Protein 1WM0 (pdb70)

Structure (mmCIF, N/CA/C/O backbone):
data_1WM0
#
_entry.id   1WM0
#
_cell.length_a   49.166
_cell.length_b   66.324
_cell.length_c   122.671
_cell.angle_alpha   90.00
_cell.angle_beta   90.00
_cell.angle_gamma   90.00
#
_symmetry.space_group_name_H-M   'P 21 21 21'
#
loop_
_entity.id
_entity.type
_entity.pdbx_description
1 polymer 'Peroxisome proliferator activated receptor gamma'
2 polymer '14-mer from Nuclear receptor coactivator 2'
3 non-polymer '2-[(2,4-DICHLOROBENZOYL)AMINO]-5-(PYRIMIDIN-2-YLOXY)BENZOIC ACID'
#
loop_
_atom_site.group_PDB
_atom_site.id
_atom_site.type_symbol
_atom_site.label_atom_id
_atom_site.label_alt_id
_atom_site.label_comp_id
_atom_site.label_asym_id
_atom_site.label_entity_id
_atom_site.label_seq_id
_atom_site.pdbx_PDB_ins_code
_atom_site.Cartn_x
_atom_site.Cartn_y
_atom_site.Cartn_z
_atom_site.occupancy
_atom_site.B_iso_or_equiv
_atom_site.auth_seq_id
_atom_site.auth_comp_id
_atom_site.auth_asym_id
_atom_site.auth_atom_id
_atom_site.pdbx_PDB_model_num
ATOM 1 N N . ILE A 1 15 ? 1.790 5.278 32.123 1.00 104.36 200 ILE X N 1
ATOM 2 C CA . ILE A 1 15 ? 1.348 5.892 33.418 1.00 104.28 200 ILE X CA 1
ATOM 3 C C . ILE A 1 15 ? 2.498 5.996 34.433 1.00 103.81 200 ILE X C 1
ATOM 4 O O . ILE A 1 15 ? 2.833 7.098 34.904 1.00 103.85 200 ILE X O 1
ATOM 9 N N . GLU A 1 16 ? 3.123 4.845 34.710 1.00 102.91 201 GLU X N 1
ATOM 10 C CA . GLU A 1 16 ? 3.516 4.493 36.088 1.00 101.69 201 GLU X CA 1
ATOM 11 C C . GLU A 1 16 ? 4.946 3.956 36.348 1.00 100.39 201 GLU X C 1
ATOM 12 O O . GLU A 1 16 ? 5.821 3.946 35.441 1.00 100.01 201 GLU X O 1
ATOM 18 N N . GLY A 1 17 ? 5.123 3.503 37.608 1.00 98.28 202 GLY X N 1
ATOM 19 C CA . GLY A 1 17 ? 6.415 3.219 38.218 1.00 95.33 202 GLY X CA 1
ATOM 20 C C . GLY A 1 17 ? 6.644 1.756 38.575 1.00 92.93 202 GLY X C 1
ATOM 21 O O . GLY A 1 17 ? 6.942 1.408 39.720 1.00 93.20 202 GLY X O 1
ATOM 22 N N . ARG A 1 18 ? 6.499 0.894 37.580 1.00 89.89 203 ARG X N 1
ATOM 23 C CA . ARG A 1 18 ? 6.992 -0.447 37.682 1.00 86.52 203 ARG X CA 1
ATOM 24 C C . ARG A 1 18 ? 7.819 -0.735 36.459 1.00 84.86 203 ARG X C 1
ATOM 25 O O . ARG A 1 18 ? 7.698 -0.071 35.447 1.00 84.14 203 ARG X O 1
ATOM 33 N N . LEU A 1 19 ? 8.713 -1.691 36.553 1.00 83.46 204 LEU X N 1
ATOM 34 C CA . LEU A 1 19 ? 9.517 -1.957 35.392 1.00 82.63 204 LEU X CA 1
ATOM 35 C C . LEU A 1 19 ? 8.680 -2.556 34.246 1.00 82.50 204 LEU X C 1
ATOM 36 O O . LEU A 1 19 ? 8.426 -3.769 34.184 1.00 82.87 204 LEU X O 1
ATOM 41 N N . ASN A 1 20 ? 8.223 -1.670 33.367 1.00 81.67 205 ASN X N 1
ATOM 42 C CA . ASN A 1 20 ? 7.842 -2.005 31.996 1.00 80.47 205 ASN X CA 1
ATOM 43 C C . ASN A 1 20 ? 8.516 -3.213 31.382 1.00 78.95 205 ASN X C 1
ATOM 44 O O . ASN A 1 20 ? 9.742 -3.285 31.351 1.00 79.30 205 ASN X O 1
ATOM 49 N N . PRO A 1 21 ? 7.732 -4.133 30.843 1.00 77.44 206 PRO X N 1
ATOM 50 C CA . PRO A 1 21 ? 8.281 -5.222 30.001 1.00 75.99 206 PRO X CA 1
ATOM 51 C C . PRO A 1 21 ? 8.684 -4.781 28.576 1.00 74.85 206 PRO X C 1
ATOM 52 O O . PRO A 1 21 ? 9.174 -5.640 27.836 1.00 74.64 206 PRO X O 1
ATOM 56 N N . GLU A 1 22 ? 8.451 -3.508 28.192 1.00 73.40 207 GLU X N 1
ATOM 57 C CA . GLU A 1 22 ? 8.948 -2.932 26.913 1.00 71.65 207 GLU X CA 1
ATOM 58 C C . GLU A 1 22 ? 10.288 -2.229 27.192 1.00 69.19 207 GLU X C 1
ATOM 59 O O . GLU A 1 22 ? 11.159 -2.021 26.324 1.00 68.71 207 GLU X O 1
ATOM 65 N N . SER A 1 23 ? 10.464 -1.940 28.461 1.00 66.13 208 SER X N 1
ATOM 66 C CA . SER A 1 23 ? 11.580 -1.172 28.894 1.00 63.49 208 SER X CA 1
ATOM 67 C C . SER A 1 23 ? 12.963 -1.499 28.276 1.00 61.18 208 SER X C 1
ATOM 68 O O . SER A 1 23 ? 13.702 -0.568 27.961 1.00 61.45 208 SER X O 1
ATOM 71 N N . ALA A 1 24 ? 13.323 -2.750 28.036 1.00 58.63 209 ALA X N 1
ATOM 72 C CA . ALA A 1 24 ? 14.704 -2.986 27.542 1.00 57.08 209 ALA X CA 1
ATOM 73 C C . ALA A 1 24 ? 14.892 -2.517 26.086 1.00 56.02 209 ALA X C 1
ATOM 74 O O . ALA A 1 24 ? 16.018 -2.140 25.635 1.00 55.36 209 ALA X O 1
ATOM 76 N N . ASP A 1 25 ? 13.757 -2.545 25.378 1.00 54.13 210 ASP X N 1
ATOM 77 C CA . ASP A 1 25 ? 13.647 -2.089 24.000 1.00 52.66 210 ASP X CA 1
ATOM 78 C C . ASP A 1 25 ? 13.826 -0.593 23.943 1.00 50.63 210 ASP X C 1
ATOM 79 O O . ASP A 1 25 ? 14.754 -0.074 23.278 1.00 50.67 210 ASP X O 1
ATOM 84 N N . LEU A 1 26 ? 12.927 0.094 24.647 1.00 47.06 211 LEU X N 1
ATOM 85 C CA . LEU A 1 26 ? 13.123 1.482 24.946 1.00 44.35 211 LEU X CA 1
ATOM 86 C C . LEU A 1 26 ? 14.599 1.734 25.191 1.00 43.26 211 LEU X C 1
ATOM 87 O O . LEU A 1 26 ? 15.218 2.554 24.481 1.00 42.46 211 LEU X O 1
ATOM 92 N N . ARG A 1 27 ? 15.200 1.009 26.138 1.00 41.18 212 ARG X N 1
ATOM 93 C CA . ARG A 1 27 ? 16.592 1.314 26.417 1.00 40.21 212 ARG X CA 1
ATOM 94 C C . ARG A 1 27 ? 17.508 0.957 25.253 1.00 39.31 212 ARG X C 1
ATOM 95 O O . ARG A 1 27 ? 18.524 1.642 25.012 1.00 38.60 212 ARG X O 1
ATOM 103 N N . ALA A 1 28 ? 17.159 -0.110 24.529 1.00 38.93 213 ALA X N 1
ATOM 104 C CA . ALA A 1 28 ? 17.977 -0.513 23.372 1.00 38.47 213 ALA X CA 1
ATOM 105 C C . ALA A 1 28 ? 17.850 0.585 22.302 1.00 38.57 213 ALA X C 1
ATOM 106 O O . ALA A 1 28 ? 18.791 0.812 21.516 1.00 38.82 213 ALA X O 1
ATOM 108 N N . LEU A 1 29 ? 16.674 1.251 22.293 1.00 37.75 214 LEU X N 1
ATOM 109 C CA . LEU A 1 29 ? 16.336 2.263 21.311 1.00 37.25 214 LEU X CA 1
ATOM 110 C C . LEU A 1 29 ? 17.105 3.548 21.597 1.00 37.72 214 LEU X C 1
ATOM 111 O O . LEU A 1 29 ? 17.843 4.048 20.729 1.00 37.63 214 LEU X O 1
ATOM 116 N N . ALA A 1 30 ? 16.892 4.092 22.805 1.00 37.79 215 ALA X N 1
ATOM 117 C CA . ALA A 1 30 ? 17.759 5.107 23.373 1.00 37.21 215 ALA X CA 1
ATOM 118 C C . ALA A 1 30 ? 19.213 4.850 22.983 1.00 38.01 215 ALA X C 1
ATOM 119 O O . ALA A 1 30 ? 19.953 5.769 22.503 1.00 38.41 215 ALA X O 1
ATOM 121 N N . LYS A 1 31 ? 19.658 3.611 23.155 1.00 38.89 216 LYS X N 1
ATOM 122 C CA . LYS A 1 31 ? 21.108 3.410 22.964 1.00 39.88 216 LYS X CA 1
ATOM 123 C C . LYS A 1 31 ? 21.466 3.426 21.509 1.00 38.74 216 LYS X C 1
ATOM 124 O O . LYS A 1 31 ? 22.538 3.987 21.177 1.00 37.73 216 LYS X O 1
ATOM 130 N N . HIS A 1 32 ? 20.584 2.825 20.675 1.00 37.75 217 HIS X N 1
ATOM 131 C CA . HIS A 1 32 ? 20.752 2.899 19.223 1.00 38.61 217 HIS X CA 1
ATOM 132 C C . HIS A 1 32 ? 20.900 4.368 18.708 1.00 37.79 217 HIS X C 1
ATOM 133 O O . HIS A 1 32 ? 21.837 4.683 17.937 1.00 36.19 217 HIS X O 1
ATOM 140 N N . LEU A 1 33 ? 19.999 5.247 19.186 1.00 37.77 218 LEU X N 1
ATOM 141 C CA . LEU A 1 33 ? 19.980 6.656 18.766 1.00 37.17 218 LEU X CA 1
ATOM 142 C C . LEU A 1 33 ? 21.160 7.437 19.352 1.00 37.14 218 LEU X C 1
ATOM 143 O O . LEU A 1 33 ? 21.877 8.148 18.621 1.00 36.54 218 LEU X O 1
ATOM 148 N N . TYR A 1 34 ? 21.407 7.280 20.645 1.00 37.36 219 TYR X N 1
ATOM 149 C CA . TYR A 1 34 ? 22.655 7.826 21.181 1.00 37.96 219 TYR X CA 1
ATOM 150 C C . TYR A 1 34 ? 23.954 7.486 20.385 1.00 38.66 219 TYR X C 1
ATOM 151 O O . TYR A 1 34 ? 24.786 8.390 20.104 1.00 38.10 219 TYR X O 1
ATOM 160 N N . ASP A 1 35 ? 24.153 6.221 20.007 1.00 39.62 220 ASP X N 1
ATOM 161 C CA . ASP A 1 35 ? 25.262 5.945 19.071 1.00 41.28 220 ASP X CA 1
ATOM 162 C C . ASP A 1 35 ? 25.158 6.616 17.669 1.00 40.12 220 ASP X C 1
ATOM 163 O O . ASP A 1 35 ? 26.143 7.233 17.253 1.00 41.31 220 ASP X O 1
ATOM 168 N N . SER A 1 36 ? 24.037 6.543 16.950 1.00 37.59 221 SER X N 1
ATOM 169 C CA . SER A 1 36 ? 24.011 7.278 15.693 1.00 37.96 221 SER X CA 1
ATOM 170 C C . SER A 1 36 ? 24.197 8.771 15.849 1.00 38.05 221 SER X C 1
ATOM 171 O O . SER A 1 36 ? 24.732 9.427 14.965 1.00 37.48 221 SER X O 1
ATOM 174 N N . TYR A 1 37 ? 23.703 9.307 16.965 1.00 38.94 222 TYR X N 1
ATOM 175 C CA . TYR A 1 37 ? 23.846 10.706 17.291 1.00 39.09 222 TYR X CA 1
ATOM 176 C C . TYR A 1 37 ? 25.311 11.023 17.281 1.00 41.10 222 TYR X C 1
ATOM 177 O O . TYR A 1 37 ? 25.716 11.866 16.484 1.00 41.51 222 TYR X O 1
ATOM 186 N N . ILE A 1 38 ? 26.139 10.314 18.075 1.00 42.83 223 ILE X N 1
ATOM 187 C CA . ILE A 1 38 ? 27.584 10.699 18.110 1.00 44.35 223 ILE X CA 1
ATOM 188 C C . ILE A 1 38 ? 28.310 10.469 16.799 1.00 42.92 223 ILE X C 1
ATOM 189 O O . ILE A 1 38 ? 29.342 11.061 16.513 1.00 43.29 223 ILE X O 1
ATOM 194 N N . LYS A 1 39 ? 27.726 9.652 15.978 1.00 42.73 224 LYS X N 1
ATOM 195 C CA . LYS A 1 39 ? 28.369 9.318 14.748 1.00 44.03 224 LYS X CA 1
ATOM 196 C C . LYS A 1 39 ? 27.992 10.399 13.696 1.00 43.26 224 LYS X C 1
ATOM 197 O O . LYS A 1 39 ? 28.768 10.707 12.784 1.00 43.18 224 LYS X O 1
ATOM 203 N N . SER A 1 40 ? 26.826 11.023 13.840 1.00 42.32 225 SER X N 1
ATOM 204 C CA . SER A 1 40 ? 26.442 12.041 12.861 1.00 41.51 225 SER X CA 1
ATOM 205 C C . SER A 1 40 ? 26.734 13.458 13.299 1.00 41.85 225 SER X C 1
ATOM 206 O O . SER A 1 40 ? 26.781 14.341 12.473 1.00 41.72 225 SER X O 1
ATOM 209 N N . PHE A 1 41 ? 26.947 13.665 14.590 1.00 42.61 226 PHE X N 1
ATOM 210 C CA . PHE A 1 41 ? 27.257 14.985 15.121 1.00 43.74 226 PHE X CA 1
ATOM 211 C C . PHE A 1 41 ? 28.677 15.139 15.705 1.00 45.64 226 PHE X C 1
ATOM 212 O O . PHE A 1 41 ? 28.920 14.901 16.895 1.00 46.55 226 PHE X O 1
ATOM 220 N N . PRO A 1 42 ? 29.606 15.582 14.866 1.00 46.96 227 PRO X N 1
ATOM 221 C CA . PRO A 1 42 ? 30.998 15.680 15.269 1.00 47.29 227 PRO X CA 1
ATOM 222 C C . PRO A 1 42 ? 31.170 16.473 16.603 1.00 47.31 227 PRO X C 1
ATOM 223 O O . PRO A 1 42 ? 31.817 15.866 17.478 1.00 49.81 227 PRO X O 1
ATOM 227 N N . LEU A 1 43 ? 30.654 17.692 16.814 1.00 45.07 228 LEU X N 1
ATOM 228 C CA . LEU A 1 43 ? 30.778 18.267 18.170 1.00 43.29 228 LEU X CA 1
ATOM 229 C C . LEU A 1 43 ? 29.552 18.017 19.061 1.00 42.52 228 LEU X C 1
ATOM 230 O O . LEU A 1 43 ? 28.482 18.529 18.792 1.00 43.43 228 LEU X O 1
ATOM 235 N N . THR A 1 44 ? 29.698 17.258 20.135 1.00 40.96 229 THR X N 1
ATOM 236 C CA . THR A 1 44 ? 28.579 17.014 21.013 1.00 40.45 229 THR X CA 1
ATOM 237 C C . THR A 1 44 ? 28.533 18.089 22.094 1.00 40.59 229 THR X C 1
ATOM 238 O O . THR A 1 44 ? 29.444 18.971 22.197 1.00 41.75 229 THR X O 1
ATOM 242 N N . LYS A 1 45 ? 27.515 18.003 22.953 1.00 38.81 230 LYS X N 1
ATOM 243 C CA . LYS A 1 45 ? 27.434 18.903 24.096 1.00 37.16 230 LYS X CA 1
ATOM 244 C C . LYS A 1 45 ? 28.579 18.645 25.034 1.00 37.25 230 LYS X C 1
ATOM 245 O O . LYS A 1 45 ? 29.120 19.564 25.599 1.00 36.63 230 LYS X O 1
ATOM 251 N N . ALA A 1 46 ? 28.949 17.380 25.207 1.00 38.44 231 ALA X N 1
ATOM 252 C CA . ALA A 1 46 ? 30.041 17.065 26.146 1.00 39.32 231 ALA X CA 1
ATOM 253 C C . ALA A 1 46 ? 31.329 17.761 25.695 1.00 39.79 231 ALA X C 1
ATOM 254 O O . ALA A 1 46 ? 31.892 18.546 26.455 1.00 39.74 231 ALA X O 1
ATOM 256 N N . LYS A 1 47 ? 31.747 17.547 24.455 1.00 40.02 232 LYS X N 1
ATOM 257 C CA . LYS A 1 47 ? 32.909 18.256 24.034 1.00 42.31 232 LYS X CA 1
ATOM 258 C C . LYS A 1 47 ? 32.690 19.740 24.186 1.00 42.73 232 LYS X C 1
ATOM 259 O O . LYS A 1 47 ? 33.638 20.440 24.504 1.00 44.03 232 LYS X O 1
ATOM 265 N N . ALA A 1 48 ? 31.487 20.250 23.931 1.00 42.95 233 ALA X N 1
ATOM 266 C CA . ALA A 1 48 ? 31.361 21.704 23.849 1.00 42.48 233 ALA X CA 1
ATOM 267 C C . ALA A 1 48 ? 31.460 22.333 25.219 1.00 42.74 233 ALA X C 1
ATOM 268 O O . ALA A 1 48 ? 32.144 23.324 25.387 1.00 42.05 233 ALA X O 1
ATOM 270 N N . ARG A 1 49 ? 30.790 21.744 26.199 1.00 44.23 234 ARG X N 1
ATOM 271 C CA . ARG A 1 49 ? 30.926 22.157 27.592 1.00 46.14 234 ARG X CA 1
ATOM 272 C C . ARG A 1 49 ? 32.374 22.009 28.005 1.00 47.02 234 ARG X C 1
ATOM 273 O O . ARG A 1 49 ? 32.898 22.826 28.762 1.00 47.22 234 ARG X O 1
ATOM 281 N N . ALA A 1 50 ? 33.047 20.982 27.499 1.00 47.81 235 ALA X N 1
ATOM 282 C CA . ALA A 1 50 ? 34.437 20.833 27.899 1.00 48.99 235 ALA X CA 1
ATOM 283 C C . ALA A 1 50 ? 35.236 22.092 27.493 1.00 49.50 235 ALA X C 1
ATOM 284 O O . ALA A 1 50 ? 35.843 22.718 28.347 1.00 49.00 235 ALA X O 1
ATOM 286 N N . ILE A 1 51 ? 35.166 22.477 26.219 1.00 50.26 236 ILE X N 1
ATOM 287 C CA . ILE A 1 51 ? 35.881 23.631 25.703 1.00 52.07 236 ILE X CA 1
ATOM 288 C C . ILE A 1 51 ? 35.615 24.956 26.473 1.00 54.08 236 ILE X C 1
ATOM 289 O O . ILE A 1 51 ? 36.519 25.796 26.614 1.00 53.45 236 ILE X O 1
ATOM 294 N N . LEU A 1 52 ? 34.384 25.108 26.977 1.00 56.21 237 LEU X N 1
ATOM 295 C CA . LEU A 1 52 ? 33.945 26.319 27.655 1.00 58.47 237 LEU X CA 1
ATOM 296 C C . LEU A 1 52 ? 34.182 26.189 29.144 1.00 60.66 237 LEU X C 1
ATOM 297 O O . LEU A 1 52 ? 33.650 26.922 29.954 1.00 61.16 237 LEU X O 1
ATOM 302 N N . THR A 1 53 ? 34.966 25.200 29.510 1.00 64.30 238 THR X N 1
ATOM 303 C CA . THR A 1 53 ? 35.148 24.821 30.913 1.00 66.91 238 THR X CA 1
ATOM 304 C C . THR A 1 53 ? 36.646 24.889 31.105 1.00 68.36 238 THR X C 1
ATOM 305 O O . THR A 1 53 ? 37.098 24.866 32.228 1.00 69.33 238 THR X O 1
ATOM 309 N N . GLY A 1 54 ? 37.389 25.055 30.002 1.00 70.24 239 GLY X N 1
ATOM 310 C CA . GLY A 1 54 ? 38.826 24.878 29.956 1.00 72.54 239 GLY X CA 1
ATOM 311 C C . GLY A 1 54 ? 39.139 23.596 30.701 1.00 75.00 239 GLY X C 1
ATOM 312 O O . GLY A 1 54 ? 39.968 23.586 31.606 1.00 75.48 239 GLY X O 1
ATOM 313 N N . LYS A 1 55 ? 38.421 22.524 30.382 1.00 77.04 240 LYS X N 1
ATOM 314 C CA . LYS A 1 55 ? 38.693 21.229 30.983 1.00 79.22 240 LYS X CA 1
ATOM 315 C C . LYS A 1 55 ? 39.690 20.458 30.087 1.00 80.44 240 LYS X C 1
ATOM 316 O O . LYS A 1 55 ? 40.636 19.863 30.594 1.00 80.90 240 LYS X O 1
ATOM 322 N N . THR A 1 56 ? 39.523 20.533 28.768 1.00 82.33 241 THR X N 1
ATOM 323 C CA . THR A 1 56 ? 40.494 19.982 27.787 1.00 84.40 241 THR X CA 1
ATOM 324 C C . THR A 1 56 ? 41.473 21.071 27.319 1.00 85.17 241 THR X C 1
ATOM 325 O O . THR A 1 56 ? 41.004 22.202 27.097 1.00 85.85 241 THR X O 1
ATOM 329 N N . THR A 1 57 ? 42.779 20.757 27.123 1.00 85.49 242 THR X N 1
ATOM 330 C CA . THR A 1 57 ? 43.801 21.814 26.767 1.00 85.87 242 THR X CA 1
ATOM 331 C C . THR A 1 57 ? 44.294 22.010 25.295 1.00 86.00 242 THR X C 1
ATOM 332 O O . THR A 1 57 ? 44.451 23.187 24.841 1.00 86.06 242 THR X O 1
ATOM 336 N N . ASP A 1 58 ? 44.620 20.895 24.620 1.00 85.02 243 ASP X N 1
ATOM 337 C CA . ASP A 1 58 ? 44.669 20.795 23.143 1.00 84.50 243 ASP X CA 1
ATOM 338 C C . ASP A 1 58 ? 44.079 22.030 22.392 1.00 83.03 243 ASP X C 1
ATOM 339 O O . ASP A 1 58 ? 44.809 22.863 21.835 1.00 83.04 243 ASP X O 1
ATOM 344 N N . LYS A 1 59 ? 42.750 22.133 22.408 1.00 80.86 244 LYS X N 1
ATOM 345 C CA . LYS A 1 59 ? 42.026 23.367 22.078 1.00 78.89 244 LYS X CA 1
ATOM 346 C C . LYS A 1 59 ? 42.077 24.473 23.168 1.00 76.01 244 LYS X C 1
ATOM 347 O O . LYS A 1 59 ? 42.070 24.191 24.387 1.00 76.02 244 LYS X O 1
ATOM 353 N N . SER A 1 60 ? 42.143 25.718 22.706 1.00 71.24 245 SER X N 1
ATOM 354 C CA . SER A 1 60 ? 41.557 26.839 23.410 1.00 66.89 245 SER X CA 1
ATOM 355 C C . SER A 1 60 ? 41.088 27.719 22.274 1.00 63.78 245 SER X C 1
ATOM 356 O O . SER A 1 60 ? 41.898 28.003 21.379 1.00 64.00 245 SER X O 1
ATOM 359 N N . PRO A 1 61 ? 39.797 28.090 22.232 1.00 59.88 246 PRO X N 1
ATOM 360 C CA . PRO A 1 61 ? 39.262 28.806 21.072 1.00 56.93 246 PRO X CA 1
ATOM 361 C C . PRO A 1 61 ? 39.766 30.233 21.036 1.00 54.01 246 PRO X C 1
ATOM 362 O O . PRO A 1 61 ? 39.971 30.796 22.097 1.00 53.16 246 PRO X O 1
ATOM 366 N N . PHE A 1 62 ? 40.001 30.782 19.854 1.00 50.86 247 PHE X N 1
ATOM 367 C CA . PHE A 1 62 ? 40.280 32.189 19.780 1.00 49.41 247 PHE X CA 1
ATOM 368 C C . PHE A 1 62 ? 39.006 32.983 20.082 1.00 47.36 247 PHE X C 1
ATOM 369 O O . PHE A 1 62 ? 37.902 32.542 19.795 1.00 47.23 247 PHE X O 1
ATOM 377 N N . VAL A 1 63 ? 39.155 34.152 20.660 1.00 45.30 248 VAL X N 1
ATOM 378 C CA . VAL A 1 63 ? 37.989 34.931 21.079 1.00 43.75 248 VAL X CA 1
ATOM 379 C C . VAL A 1 63 ? 37.731 36.129 20.117 1.00 44.37 248 VAL X C 1
ATOM 380 O O . VAL A 1 63 ? 38.665 36.802 19.658 1.00 43.63 248 VAL X O 1
ATOM 384 N N . ILE A 1 64 ? 36.462 36.333 19.734 1.00 45.06 249 ILE X N 1
ATOM 385 C CA . ILE A 1 64 ? 36.126 37.432 18.840 1.00 44.95 249 ILE X CA 1
ATOM 386 C C . ILE A 1 64 ? 35.181 38.313 19.601 1.00 46.59 249 ILE X C 1
ATOM 387 O O . ILE A 1 64 ? 34.053 37.924 19.879 1.00 47.19 249 ILE X O 1
ATOM 392 N N . TYR A 1 65 ? 35.668 39.487 19.977 1.00 47.90 250 TYR X N 1
ATOM 393 C CA . TYR A 1 65 ? 34.889 40.371 20.826 1.00 50.01 250 TYR X CA 1
ATOM 394 C C . TYR A 1 65 ? 34.731 41.707 20.162 1.00 50.52 250 TYR X C 1
ATOM 395 O O . TYR A 1 65 ? 33.855 42.448 20.558 1.00 51.07 250 TYR X O 1
ATOM 404 N N . ASP A 1 66 ? 35.556 41.994 19.152 1.00 52.25 251 ASP X N 1
ATOM 405 C CA . ASP A 1 66 ? 35.512 43.263 18.379 1.00 54.59 251 ASP X CA 1
ATOM 406 C C . ASP A 1 66 ? 36.198 43.164 17.031 1.00 55.54 251 ASP X C 1
ATOM 407 O O . ASP A 1 66 ? 36.990 42.235 16.801 1.00 55.84 251 ASP X O 1
ATOM 412 N N . MET A 1 67 ? 35.933 44.165 16.177 1.00 56.83 252 MET X N 1
ATOM 413 C CA . MET A 1 67 ? 36.414 44.165 14.782 1.00 57.40 252 MET X CA 1
ATOM 414 C C . MET A 1 67 ? 37.878 43.889 14.703 1.00 56.61 252 MET X C 1
ATOM 415 O O . MET A 1 67 ? 38.365 43.181 13.816 1.00 56.91 252 MET X O 1
ATOM 420 N N . ASN A 1 68 ? 38.580 44.434 15.664 1.00 56.10 253 ASN X N 1
ATOM 421 C CA . ASN A 1 68 ? 39.972 44.145 15.757 1.00 56.43 253 ASN X CA 1
ATOM 422 C C . ASN A 1 68 ? 40.250 42.623 15.865 1.00 55.90 253 ASN X C 1
ATOM 423 O O . ASN A 1 68 ? 40.961 42.081 15.049 1.00 55.81 253 ASN X O 1
ATOM 428 N N . SER A 1 69 ? 39.632 41.934 16.821 1.00 55.86 254 SER X N 1
ATOM 429 C CA . SER A 1 69 ? 39.851 40.503 17.005 1.00 55.60 254 SER X CA 1
ATOM 430 C C . SER A 1 69 ? 39.159 39.669 15.940 1.00 56.32 254 SER X C 1
ATOM 431 O O . SER A 1 69 ? 39.610 38.573 15.637 1.00 56.97 254 SER X O 1
ATOM 434 N N . LEU A 1 70 ? 38.069 40.151 15.364 1.00 57.33 255 LEU X N 1
ATOM 435 C CA . LEU A 1 70 ? 37.561 39.532 14.132 1.00 58.83 255 LEU X CA 1
ATOM 436 C C . LEU A 1 70 ? 38.740 39.192 13.162 1.00 61.05 255 LEU X C 1
ATOM 437 O O . LEU A 1 70 ? 39.026 38.013 12.939 1.00 60.98 255 LEU X O 1
ATOM 442 N N . MET A 1 71 ? 39.444 40.209 12.638 1.00 63.55 256 MET X N 1
ATOM 443 C CA . MET A 1 71 ? 40.569 40.012 11.711 1.00 66.37 256 MET X CA 1
ATOM 444 C C . MET A 1 71 ? 41.611 39.053 12.239 1.00 67.01 256 MET X C 1
ATOM 445 O O . MET A 1 71 ? 42.053 38.103 11.567 1.00 67.50 256 MET X O 1
ATOM 450 N N . MET A 1 72 ? 42.025 39.335 13.460 1.00 67.75 257 MET X N 1
ATOM 451 C CA . MET A 1 72 ? 43.001 38.516 14.144 1.00 68.57 257 MET X CA 1
ATOM 452 C C . MET A 1 72 ? 42.688 37.024 14.038 1.00 67.96 257 MET X C 1
ATOM 453 O O . MET A 1 72 ? 43.593 36.219 13.839 1.00 67.55 257 MET X O 1
ATOM 458 N N . GLY A 1 73 ? 41.399 36.680 14.194 1.00 67.56 258 GLY X N 1
ATOM 459 C CA . GLY A 1 73 ? 40.957 35.305 14.356 1.00 66.83 258 GLY X CA 1
ATOM 460 C C . GLY A 1 73 ? 40.630 34.702 13.027 1.00 66.72 258 GLY X C 1
ATOM 461 O O . GLY A 1 73 ? 40.895 33.548 12.761 1.00 65.79 258 GLY X O 1
ATOM 462 N N . GLU A 1 74 ? 40.061 35.528 12.176 1.00 68.05 259 GLU X N 1
ATOM 463 C CA . GLU A 1 74 ? 39.862 35.219 10.762 1.00 70.21 259 GLU X CA 1
ATOM 464 C C . GLU A 1 74 ? 41.159 34.898 10.008 1.00 71.58 259 GLU X C 1
ATOM 465 O O . GLU A 1 74 ? 41.145 34.774 8.799 1.00 71.90 259 GLU X O 1
ATOM 471 N N . ASP A 1 75 ? 42.256 34.797 10.754 1.00 73.70 260 ASP X N 1
ATOM 472 C CA . ASP A 1 75 ? 43.612 34.590 10.288 1.00 75.17 260 ASP X CA 1
ATOM 473 C C . ASP A 1 75 ? 44.223 33.416 11.049 1.00 75.75 260 ASP X C 1
ATOM 474 O O . ASP A 1 75 ? 45.165 32.766 10.585 1.00 76.82 260 ASP X O 1
ATOM 479 N N . LYS A 1 76 ? 43.703 33.144 12.236 1.00 75.62 261 LYS X N 1
ATOM 480 C CA . LYS A 1 76 ? 44.199 32.036 13.008 1.00 75.48 261 LYS X CA 1
ATOM 481 C C . LYS A 1 76 ? 43.246 30.852 13.033 1.00 75.72 261 LYS X C 1
ATOM 482 O O . LYS A 1 76 ? 43.527 29.856 13.704 1.00 76.52 261 LYS X O 1
ATOM 488 N N . ILE A 1 77 ? 42.117 30.973 12.325 1.00 75.46 262 ILE X N 1
ATOM 489 C CA . ILE A 1 77 ? 41.111 29.903 12.148 1.00 74.34 262 ILE X CA 1
ATOM 490 C C . ILE A 1 77 ? 40.911 29.747 10.644 1.00 75.51 262 ILE X C 1
ATOM 491 O O . ILE A 1 77 ? 40.763 30.730 9.886 1.00 75.34 262 ILE X O 1
ATOM 496 N N . LYS A 1 78 ? 40.924 28.497 10.217 1.00 76.77 263 LYS X N 1
ATOM 497 C CA . LYS A 1 78 ? 40.718 28.152 8.822 1.00 77.81 263 LYS X CA 1
ATOM 498 C C . LYS A 1 78 ? 39.203 28.021 8.632 1.00 77.49 263 LYS X C 1
ATOM 499 O O . LYS A 1 78 ? 38.569 27.057 9.127 1.00 77.83 263 LYS X O 1
ATOM 505 N N . PHE A 1 79 ? 38.631 29.038 7.970 1.00 76.73 264 PHE X N 1
ATOM 506 C CA . PHE A 1 79 ? 37.179 29.151 7.731 1.00 75.01 264 PHE X CA 1
ATOM 507 C C . PHE A 1 79 ? 36.821 28.663 6.326 1.00 75.28 264 PHE X C 1
ATOM 508 O O . PHE A 1 79 ? 37.465 29.055 5.337 1.00 75.43 264 PHE X O 1
ATOM 516 N N . LYS A 1 80 ? 35.790 27.822 6.249 1.00 75.20 265 LYS X N 1
ATOM 517 C CA . LYS A 1 80 ? 35.472 27.093 5.033 1.00 75.14 265 LYS X CA 1
ATOM 518 C C . LYS A 1 80 ? 34.450 27.798 4.123 1.00 75.70 265 LYS X C 1
ATOM 519 O O . LYS A 1 80 ? 34.027 27.245 3.122 1.00 75.94 265 LYS X O 1
ATOM 525 N N . HIS A 1 81 ? 34.014 28.992 4.508 1.00 76.53 266 HIS X N 1
ATOM 526 C CA . HIS A 1 81 ? 33.597 30.041 3.575 1.00 77.18 266 HIS X CA 1
ATOM 527 C C . HIS A 1 81 ? 34.824 31.020 3.529 1.00 78.49 266 HIS X C 1
ATOM 528 O O . HIS A 1 81 ? 35.898 30.654 4.030 1.00 79.50 266 HIS X O 1
ATOM 535 N N . ILE A 1 82 ? 34.744 32.229 2.966 1.00 79.46 267 ILE X N 1
ATOM 536 C CA . ILE A 1 82 ? 35.991 33.048 2.799 1.00 80.09 267 ILE X CA 1
ATOM 537 C C . ILE A 1 82 ? 37.045 32.305 1.943 1.00 80.10 267 ILE X C 1
ATOM 538 O O . ILE A 1 82 ? 36.761 31.838 0.837 1.00 80.27 267 ILE X O 1
ATOM 543 N N . SER A 1 89 ? 37.463 42.469 -0.629 1.00 82.15 274 SER X N 1
ATOM 544 C CA . SER A 1 89 ? 36.568 41.466 -0.042 1.00 82.11 274 SER X CA 1
ATOM 545 C C . SER A 1 89 ? 35.195 42.094 0.354 1.00 81.18 274 SER X C 1
ATOM 546 O O . SER A 1 89 ? 35.001 43.332 0.236 1.00 81.61 274 SER X O 1
ATOM 549 N N . LYS A 1 90 ? 34.257 41.244 0.799 1.00 78.87 275 LYS X N 1
ATOM 550 C CA . LYS A 1 90 ? 32.879 41.658 1.142 1.00 76.62 275 LYS X CA 1
ATOM 551 C C . LYS A 1 90 ? 32.888 42.141 2.614 1.00 75.08 275 LYS X C 1
ATOM 552 O O . LYS A 1 90 ? 33.915 42.007 3.308 1.00 74.90 275 LYS X O 1
ATOM 558 N N . GLU A 1 91 ? 31.769 42.717 3.074 1.00 72.51 276 GLU X N 1
ATOM 559 C CA . GLU A 1 91 ? 31.664 43.328 4.404 1.00 69.36 276 GLU X CA 1
ATOM 560 C C . GLU A 1 91 ? 31.391 42.316 5.579 1.00 67.16 276 GLU X C 1
ATOM 561 O O . GLU A 1 91 ? 30.728 41.292 5.381 1.00 67.34 276 GLU X O 1
ATOM 567 N N . VAL A 1 92 ? 31.912 42.613 6.776 1.00 63.83 277 VAL X N 1
ATOM 568 C CA . VAL A 1 92 ? 31.824 41.760 7.989 1.00 61.41 277 VAL X CA 1
ATOM 569 C C . VAL A 1 92 ? 30.497 41.065 8.334 1.00 59.43 277 VAL X C 1
ATOM 570 O O . VAL A 1 92 ? 30.465 39.890 8.646 1.00 58.22 277 VAL X O 1
ATOM 574 N N . ALA A 1 93 ? 29.413 41.821 8.346 1.00 57.43 278 ALA X N 1
ATOM 575 C CA . ALA A 1 93 ? 28.148 41.268 8.699 1.00 55.85 278 ALA X CA 1
ATOM 576 C C . ALA A 1 93 ? 27.901 40.102 7.759 1.00 55.42 278 ALA X C 1
ATOM 577 O O . ALA A 1 93 ? 27.559 38.973 8.187 1.00 56.20 278 ALA X O 1
ATOM 579 N N . ILE A 1 94 ? 28.107 40.380 6.472 1.00 53.22 279 ILE X N 1
ATOM 580 C CA . ILE A 1 94 ? 27.897 39.400 5.414 1.00 50.30 279 ILE X CA 1
ATOM 581 C C . ILE A 1 94 ? 28.822 38.199 5.514 1.00 49.20 279 ILE X C 1
ATOM 582 O O . ILE A 1 94 ? 28.389 37.061 5.354 1.00 48.79 279 ILE X O 1
ATOM 587 N N . ARG A 1 95 ? 30.093 38.454 5.760 1.00 47.55 280 ARG X N 1
ATOM 588 C CA . ARG A 1 95 ? 31.013 37.363 5.895 1.00 47.28 280 ARG X CA 1
ATOM 589 C C . ARG A 1 95 ? 30.552 36.423 6.992 1.00 46.77 280 ARG X C 1
ATOM 590 O O . ARG A 1 95 ? 30.741 35.233 6.889 1.00 46.93 280 ARG X O 1
ATOM 598 N N . ILE A 1 96 ? 29.907 36.970 8.010 1.00 46.36 281 ILE X N 1
ATOM 599 C CA . ILE A 1 96 ? 29.483 36.202 9.174 1.00 46.06 281 ILE X CA 1
ATOM 600 C C . ILE A 1 96 ? 28.196 35.498 8.817 1.00 46.12 281 ILE X C 1
ATOM 601 O O . ILE A 1 96 ? 27.951 34.327 9.194 1.00 45.50 281 ILE X O 1
ATOM 606 N N . PHE A 1 97 ? 27.371 36.230 8.089 1.00 46.11 282 PHE X N 1
ATOM 607 C CA . PHE A 1 97 ? 26.159 35.651 7.624 1.00 46.65 282 PHE X CA 1
ATOM 608 C C . PHE A 1 97 ? 26.447 34.471 6.743 1.00 46.10 282 PHE X C 1
ATOM 609 O O . PHE A 1 97 ? 25.808 33.468 6.841 1.00 45.27 282 PHE X O 1
ATOM 617 N N . GLN A 1 98 ? 27.443 34.616 5.892 1.00 46.88 283 GLN X N 1
ATOM 618 C CA . GLN A 1 98 ? 27.826 33.593 4.954 1.00 47.33 283 GLN X CA 1
ATOM 619 C C . GLN A 1 98 ? 28.160 32.280 5.643 1.00 46.64 283 GLN X C 1
ATOM 620 O O . GLN A 1 98 ? 27.858 31.179 5.113 1.00 46.19 283 GLN X O 1
ATOM 626 N N . GLY A 1 99 ? 28.796 32.419 6.810 1.00 46.07 284 GLY X N 1
ATOM 627 C CA . GLY A 1 99 ? 29.322 31.308 7.573 1.00 45.26 284 GLY X CA 1
ATOM 628 C C . GLY A 1 99 ? 28.321 30.656 8.509 1.00 45.03 284 GLY X C 1
ATOM 629 O O . GLY A 1 99 ? 28.466 29.510 8.870 1.00 44.27 284 GLY X O 1
ATOM 630 N N . CYS A 1 100 ? 27.310 31.392 8.923 1.00 45.26 285 CYS X N 1
ATOM 631 C CA . CYS A 1 100 ? 26.283 30.782 9.709 1.00 46.04 285 CYS X CA 1
ATOM 632 C C . CYS A 1 100 ? 25.521 29.824 8.791 1.00 45.96 285 CYS X C 1
ATOM 633 O O . CYS A 1 100 ? 25.066 28.736 9.209 1.00 45.33 285 CYS X O 1
ATOM 636 N N . GLN A 1 101 ? 25.378 30.299 7.548 1.00 46.11 286 GLN X N 1
ATOM 637 C CA . GLN A 1 101 ? 24.709 29.662 6.418 1.00 46.30 286 GLN X CA 1
ATOM 638 C C . GLN A 1 101 ? 25.42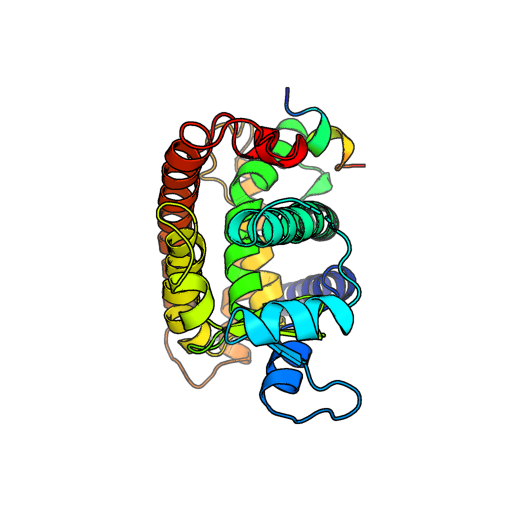4 28.381 6.005 1.00 46.44 286 GLN X C 1
ATOM 639 O O . GLN A 1 101 ? 24.766 27.355 5.818 1.00 47.07 286 GLN X O 1
ATOM 645 N N . PHE A 1 102 ? 26.758 28.412 5.902 1.00 46.05 287 PHE X N 1
ATOM 646 C CA . PHE A 1 102 ? 27.528 27.224 5.534 1.00 45.89 287 PHE X CA 1
ATOM 647 C C . PHE A 1 102 ? 27.468 26.170 6.635 1.00 42.89 287 PHE X C 1
ATOM 648 O O . PHE A 1 102 ? 27.353 24.972 6.412 1.00 42.94 287 PHE X O 1
ATOM 656 N N . ARG A 1 103 ? 27.562 26.617 7.850 1.00 40.62 288 ARG X N 1
ATOM 657 C CA . ARG A 1 103 ? 27.449 25.666 8.914 1.00 39.31 288 ARG X CA 1
ATOM 658 C C . ARG A 1 103 ? 26.028 25.101 8.808 1.00 37.57 288 ARG X C 1
ATOM 659 O O . ARG A 1 103 ? 25.759 23.901 8.990 1.00 36.68 288 ARG X O 1
ATOM 667 N N . SER A 1 104 ? 25.136 25.984 8.436 1.00 36.18 289 SER X N 1
ATOM 668 C CA . SER A 1 104 ? 23.782 25.601 8.301 1.00 35.43 289 SER X CA 1
ATOM 669 C C . SER A 1 104 ? 23.576 24.561 7.234 1.00 34.55 289 SER X C 1
ATOM 670 O O . SER A 1 104 ? 22.984 23.545 7.551 1.00 33.99 289 SER X O 1
ATOM 673 N N . VAL A 1 105 ? 24.103 24.726 6.013 1.00 34.57 290 VAL X N 1
ATOM 674 C CA . VAL A 1 105 ? 23.869 23.624 5.031 1.00 34.55 290 VAL X CA 1
ATOM 675 C C . VAL A 1 105 ? 24.556 22.365 5.465 1.00 33.73 290 VAL X C 1
ATOM 676 O O . VAL A 1 105 ? 24.083 21.303 5.186 1.00 34.40 290 VAL X O 1
ATOM 680 N N . GLU A 1 106 ? 25.627 22.498 6.212 1.00 33.93 291 GLU X N 1
ATOM 681 C CA . GLU A 1 106 ? 26.247 21.340 6.837 1.00 34.62 291 GLU X CA 1
ATOM 682 C C . GLU A 1 106 ? 25.384 20.598 7.832 1.00 32.49 291 GLU X C 1
ATOM 683 O O . GLU A 1 106 ? 25.341 19.368 7.819 1.00 31.26 291 GLU X O 1
ATOM 689 N N . ALA A 1 107 ? 24.713 21.324 8.706 1.00 32.27 292 ALA X N 1
ATOM 690 C CA . ALA A 1 107 ? 23.843 20.664 9.693 1.00 32.76 292 ALA X CA 1
ATOM 691 C C . ALA A 1 107 ? 22.640 19.971 9.008 1.00 33.24 292 ALA X C 1
ATOM 692 O O . ALA A 1 107 ? 22.165 18.943 9.505 1.00 33.02 292 ALA X O 1
ATOM 694 N N . VAL A 1 108 ? 22.198 20.501 7.854 1.00 32.50 293 VAL X N 1
ATOM 695 C CA . VAL A 1 108 ? 21.211 19.796 7.055 1.00 31.98 293 VAL X CA 1
ATOM 696 C C . VAL A 1 108 ? 21.699 18.398 6.646 1.00 32.64 293 VAL X C 1
ATOM 697 O O . VAL A 1 108 ? 20.988 17.365 6.864 1.00 33.57 293 VAL X O 1
ATOM 701 N N . GLN A 1 109 ? 22.876 18.338 6.065 1.00 31.97 294 GLN X N 1
ATOM 702 C CA . GLN A 1 109 ? 23.371 17.041 5.684 1.00 33.05 294 GLN X CA 1
ATOM 703 C C . GLN A 1 109 ? 23.465 16.124 6.928 1.00 33.38 294 GLN X C 1
ATOM 704 O O . GLN A 1 109 ? 22.961 14.990 6.904 1.00 33.68 294 GLN X O 1
ATOM 710 N N . GLU A 1 110 ? 24.049 16.611 8.032 1.00 33.31 295 GLU X N 1
ATOM 711 C CA . GLU A 1 110 ? 24.167 15.767 9.244 1.00 32.54 295 GLU X CA 1
ATOM 712 C C . GLU A 1 110 ? 22.833 15.357 9.810 1.00 31.93 295 GLU X C 1
ATOM 713 O O . GLU A 1 110 ? 22.704 14.244 10.289 1.00 33.20 295 GLU X O 1
ATOM 719 N N . ILE A 1 111 ? 21.838 16.250 9.802 1.00 30.54 296 ILE X N 1
ATOM 720 C CA . ILE A 1 111 ? 20.487 15.879 10.234 1.00 28.51 296 ILE X CA 1
ATOM 721 C C . ILE A 1 111 ? 19.876 14.835 9.338 1.00 28.44 296 ILE X C 1
ATOM 722 O O . ILE A 1 111 ? 19.213 13.915 9.803 1.00 28.50 296 ILE X O 1
ATOM 727 N N . THR A 1 112 ? 20.129 14.917 8.049 1.00 28.93 297 THR X N 1
ATOM 728 C CA . THR A 1 112 ? 19.567 13.897 7.159 1.00 30.19 297 THR X CA 1
ATOM 729 C C . THR A 1 112 ? 20.099 12.465 7.397 1.00 30.51 297 THR X C 1
ATOM 730 O O . THR A 1 112 ? 19.370 11.480 7.361 1.00 30.13 297 THR X O 1
ATOM 734 N N . GLU A 1 113 ? 21.385 12.378 7.670 1.00 32.32 298 GLU X N 1
ATOM 735 C CA . GLU A 1 113 ? 22.056 11.132 7.937 1.00 34.56 298 GLU X CA 1
ATOM 736 C C . GLU A 1 113 ? 21.512 10.582 9.238 1.00 33.66 298 GLU X C 1
ATOM 737 O O . GLU A 1 113 ? 21.137 9.444 9.337 1.00 33.96 298 GLU X O 1
ATOM 743 N N . TYR A 1 114 ? 21.418 11.407 10.254 1.00 33.42 299 TYR X N 1
ATOM 744 C CA . TYR A 1 114 ? 20.851 10.908 11.493 1.00 33.06 299 TYR X CA 1
ATOM 745 C C . TYR A 1 114 ? 19.414 10.437 11.357 1.00 32.62 299 TYR X C 1
ATOM 746 O O . TYR A 1 114 ? 19.118 9.360 11.844 1.00 33.16 299 TYR X O 1
ATOM 755 N N . ALA A 1 115 ? 18.528 11.253 10.756 1.00 31.69 300 ALA X N 1
ATOM 756 C CA . ALA A 1 115 ? 17.107 10.885 10.527 1.00 31.48 300 ALA X CA 1
ATOM 757 C C . ALA A 1 115 ? 16.951 9.446 10.027 1.00 30.74 300 ALA X C 1
ATOM 758 O O . ALA A 1 115 ? 16.168 8.605 10.538 1.00 27.11 300 ALA X O 1
ATOM 760 N N . LYS A 1 116 ? 17.746 9.244 8.984 1.00 32.13 301 LYS X N 1
ATOM 761 C CA . LYS A 1 116 ? 17.826 7.999 8.247 1.00 34.31 301 LYS X CA 1
ATOM 762 C C . LYS A 1 116 ? 18.190 6.834 9.121 1.00 34.26 301 LYS X C 1
ATOM 763 O O . LYS A 1 116 ? 18.168 5.729 8.684 1.00 36.06 301 LYS X O 1
ATOM 769 N N . SER A 1 117 ? 18.481 7.045 10.375 1.00 34.56 302 SER X N 1
ATOM 770 C CA . SER A 1 117 ? 18.884 5.920 11.131 1.00 34.63 302 SER X CA 1
ATOM 771 C C . SER A 1 117 ? 17.959 5.735 12.338 1.00 35.42 302 SER X C 1
ATOM 772 O O . SER A 1 117 ? 18.142 4.783 13.120 1.00 36.11 302 SER X O 1
ATOM 775 N N . ILE A 1 118 ? 16.959 6.612 12.474 1.00 35.01 303 ILE X N 1
ATOM 776 C CA . ILE A 1 118 ? 15.850 6.339 13.347 1.00 36.36 303 ILE X CA 1
ATOM 777 C C . ILE A 1 118 ? 15.023 5.137 12.803 1.00 37.94 303 ILE X C 1
ATOM 778 O O . ILE A 1 118 ? 14.481 5.217 11.688 1.00 37.78 303 ILE X O 1
ATOM 783 N N . PRO A 1 119 ? 14.930 4.018 13.557 1.00 39.17 304 PRO X N 1
ATOM 784 C CA . PRO A 1 119 ? 14.170 2.843 13.104 1.00 39.48 304 PRO X CA 1
ATOM 785 C C . PRO A 1 119 ? 12.805 3.298 12.665 1.00 40.13 304 PRO X C 1
ATOM 786 O O . PRO A 1 119 ? 12.210 4.129 13.391 1.00 39.80 304 PRO X O 1
ATOM 790 N N . GLY A 1 120 ? 12.367 2.817 11.486 1.00 40.64 305 GLY X N 1
ATOM 791 C CA . GLY A 1 120 ? 11.039 3.099 10.948 1.00 40.10 305 GLY X CA 1
ATOM 792 C C . GLY A 1 120 ? 11.023 4.202 9.908 1.00 40.10 305 GLY X C 1
ATOM 793 O O . GLY A 1 120 ? 10.209 4.180 8.973 1.00 41.21 305 GLY X O 1
ATOM 794 N N . PHE A 1 121 ? 11.936 5.156 10.062 1.00 39.32 306 PHE X N 1
ATOM 795 C CA . PHE A 1 121 ? 11.949 6.362 9.255 1.00 38.67 306 PHE X CA 1
ATOM 796 C C . PHE A 1 121 ? 12.087 6.112 7.725 1.00 39.82 306 PHE X C 1
ATOM 797 O O . PHE A 1 121 ? 11.382 6.731 6.949 1.00 39.71 306 PHE X O 1
ATOM 805 N N . VAL A 1 122 ? 13.023 5.262 7.298 1.00 41.15 307 VAL X N 1
ATOM 806 C CA . VAL A 1 122 ? 13.245 5.066 5.852 1.00 42.77 307 VAL X CA 1
ATOM 807 C C . VAL A 1 122 ? 12.170 4.292 5.117 1.00 43.89 307 VAL X C 1
ATOM 808 O O . VAL A 1 122 ? 12.231 4.239 3.907 1.00 44.35 307 VAL X O 1
ATOM 812 N N . ASN A 1 123 ? 11.203 3.691 5.821 1.00 45.07 308 ASN X N 1
ATOM 813 C CA . ASN A 1 123 ? 10.098 2.999 5.174 1.00 45.95 308 ASN X CA 1
ATOM 814 C C . ASN A 1 123 ? 8.870 3.857 5.147 1.00 46.11 308 ASN X C 1
ATOM 815 O O . ASN A 1 123 ? 7.798 3.384 4.772 1.00 46.96 308 ASN X O 1
ATOM 820 N N . LEU A 1 124 ? 8.999 5.104 5.570 1.00 45.41 309 LEU X N 1
ATOM 821 C CA . LEU A 1 124 ? 7.931 6.054 5.413 1.00 44.95 309 LEU X CA 1
ATOM 822 C C . LEU A 1 124 ? 7.886 6.452 3.969 1.00 45.73 309 LEU X C 1
ATOM 823 O O . LEU A 1 124 ? 8.886 6.313 3.287 1.00 45.16 309 LEU X O 1
ATOM 828 N N . ASP A 1 125 ? 6.753 6.989 3.506 1.00 46.63 310 ASP X N 1
ATOM 829 C CA . ASP A 1 125 ? 6.665 7.364 2.096 1.00 47.61 310 ASP X CA 1
ATOM 830 C C . ASP A 1 125 ? 7.577 8.564 1.921 1.00 46.20 310 ASP X C 1
ATOM 831 O O . ASP A 1 125 ? 7.590 9.493 2.733 1.00 46.18 310 ASP X O 1
ATOM 836 N N . LEU A 1 126 ? 8.414 8.476 0.904 1.00 44.93 311 LEU X N 1
ATOM 837 C CA . LEU A 1 126 ? 9.497 9.410 0.719 1.00 44.06 311 LEU X CA 1
ATOM 838 C C . LEU A 1 126 ? 8.999 10.823 0.598 1.00 43.62 311 LEU X C 1
ATOM 839 O O . LEU A 1 126 ? 9.622 11.743 1.054 1.00 42.94 311 LEU X O 1
ATOM 844 N N . ASN A 1 127 ? 7.838 10.977 -0.005 1.00 45.34 312 ASN X N 1
ATOM 845 C CA . ASN A 1 127 ? 7.171 12.269 -0.096 1.00 45.98 312 ASN X CA 1
ATOM 846 C C . ASN A 1 127 ? 7.166 12.889 1.296 1.00 43.28 312 ASN X C 1
ATOM 847 O O . ASN A 1 127 ? 7.545 14.025 1.430 1.00 43.90 312 ASN X O 1
ATOM 852 N N . ASP A 1 128 ? 6.773 12.126 2.312 1.00 41.15 313 ASP X N 1
ATOM 853 C CA . ASP A 1 128 ? 6.590 12.586 3.703 1.00 39.59 313 ASP X CA 1
ATOM 854 C C . ASP A 1 128 ? 7.877 12.837 4.531 1.00 38.93 313 ASP X C 1
ATOM 855 O O . ASP A 1 128 ? 7.930 13.779 5.362 1.00 39.04 313 ASP X O 1
ATOM 860 N N . GLN A 1 129 ? 8.882 11.965 4.334 1.00 36.26 314 GLN X N 1
ATOM 861 C CA . GLN A 1 129 ? 10.215 12.170 4.823 1.00 33.20 314 GLN X CA 1
ATOM 862 C C . GLN A 1 129 ? 10.711 13.505 4.389 1.00 32.08 314 GLN X C 1
ATOM 863 O O . GLN A 1 129 ? 11.412 14.188 5.124 1.00 32.01 314 GLN X O 1
ATOM 869 N N . VAL A 1 130 ? 10.365 13.912 3.186 1.00 31.22 315 VAL X N 1
ATOM 870 C CA . VAL A 1 130 ? 10.877 15.209 2.748 1.00 31.29 315 VAL X CA 1
ATOM 871 C C . VAL A 1 130 ? 10.226 16.319 3.555 1.00 31.98 315 VAL X C 1
ATOM 872 O O . VAL A 1 130 ? 10.901 17.287 3.934 1.00 32.13 315 VAL X O 1
ATOM 876 N N . THR A 1 131 ? 8.919 16.180 3.803 1.00 31.96 316 THR X N 1
ATOM 877 C CA . THR A 1 131 ? 8.245 17.163 4.599 1.00 32.93 316 THR X CA 1
ATOM 878 C C . THR A 1 131 ? 8.737 17.276 6.044 1.00 33.38 316 THR X C 1
ATOM 879 O O . THR A 1 131 ? 8.741 18.359 6.618 1.00 33.99 316 THR X O 1
ATOM 883 N N . LEU A 1 132 ? 9.097 16.135 6.624 1.00 33.23 317 LEU X N 1
ATOM 884 C CA . LEU A 1 132 ? 9.417 16.031 8.019 1.00 32.55 317 LEU X CA 1
ATOM 885 C C . LEU A 1 132 ? 10.793 16.680 8.254 1.00 32.87 317 LEU X C 1
ATOM 886 O O . LEU A 1 132 ? 10.936 17.442 9.184 1.00 33.49 317 LEU X O 1
ATOM 891 N N . LEU A 1 133 ? 11.785 16.375 7.408 1.00 33.03 318 LEU X N 1
ATOM 892 C CA . LEU A 1 133 ? 13.025 17.166 7.285 1.00 33.80 318 LEU X CA 1
ATOM 893 C C . LEU A 1 133 ? 12.855 18.710 7.050 1.00 34.93 318 LEU X C 1
ATOM 894 O O . LEU A 1 133 ? 13.410 19.507 7.810 1.00 35.88 318 LEU X O 1
ATOM 899 N N . LYS A 1 134 ? 12.106 19.122 6.011 1.00 35.34 319 LYS X N 1
ATOM 900 C CA . LYS A 1 134 ? 11.890 20.532 5.706 1.00 36.23 319 LYS X CA 1
ATOM 901 C C . LYS A 1 134 ? 11.431 21.300 6.934 1.00 35.45 319 LYS X C 1
ATOM 902 O O . LYS A 1 134 ? 11.850 22.418 7.154 1.00 36.16 319 LYS X O 1
ATOM 908 N N . TYR A 1 135 ? 10.586 20.704 7.752 1.00 34.69 320 TYR X N 1
ATOM 909 C CA . TYR A 1 135 ? 10.072 21.464 8.872 1.00 35.34 320 TYR X CA 1
ATOM 910 C C . TYR A 1 135 ? 10.962 21.300 10.147 1.00 35.46 320 TYR X C 1
ATOM 911 O O . TYR A 1 135 ? 11.059 22.222 10.977 1.00 36.12 320 TYR X O 1
ATOM 920 N N . GLY A 1 136 ? 11.641 20.166 10.282 1.00 34.48 321 GLY X N 1
ATOM 921 C CA . GLY A 1 136 ? 12.419 19.904 11.492 1.00 33.87 321 GLY X CA 1
ATOM 922 C C . GLY A 1 136 ? 13.846 20.450 11.552 1.00 33.49 321 GLY X C 1
ATOM 923 O O . GLY A 1 136 ? 14.437 20.712 12.619 1.00 31.62 321 GLY X O 1
ATOM 924 N N . VAL A 1 137 ? 14.386 20.639 10.364 1.00 33.33 322 VAL X N 1
ATOM 925 C CA . VAL A 1 137 ? 15.766 20.978 10.211 1.00 33.89 322 VAL X CA 1
ATOM 926 C C . VAL A 1 137 ? 16.119 22.203 11.109 1.00 34.25 322 VAL X C 1
ATOM 927 O O . VAL A 1 137 ? 17.013 22.116 11.967 1.00 35.80 322 VAL X O 1
ATOM 931 N N . HIS A 1 138 ? 15.357 23.274 11.009 1.00 34.47 323 HIS X N 1
ATOM 932 C CA . HIS A 1 138 ? 15.683 24.482 11.737 1.00 35.53 323 HIS X CA 1
ATOM 933 C C . HIS A 1 138 ? 15.365 24.358 13.192 1.00 34.91 323 HIS X C 1
ATOM 934 O O . HIS A 1 138 ? 16.056 24.961 14.055 1.00 33.80 323 HIS X O 1
ATOM 941 N N . GLU A 1 139 ? 14.326 23.576 13.484 1.00 33.56 324 GLU X N 1
ATOM 942 C CA . GLU A 1 139 ? 14.094 23.287 14.871 1.00 33.13 324 GLU X CA 1
ATOM 943 C C . GLU A 1 139 ? 15.315 22.616 15.449 1.00 32.67 324 GLU X C 1
ATOM 944 O O . GLU A 1 139 ? 15.740 23.060 16.457 1.00 33.82 324 GLU X O 1
ATOM 950 N N . ILE A 1 140 ? 15.924 21.629 14.775 1.00 32.33 325 ILE X N 1
ATOM 951 C CA . ILE A 1 140 ? 17.062 20.881 15.301 1.00 31.35 325 ILE X CA 1
ATOM 952 C C . ILE A 1 140 ? 18.236 21.796 15.385 1.00 31.75 325 ILE X C 1
ATOM 953 O O . ILE A 1 140 ? 18.888 21.910 16.457 1.00 30.74 325 ILE X O 1
ATOM 958 N N . ILE A 1 141 ? 18.520 22.448 14.263 1.00 30.87 326 ILE X N 1
ATOM 959 C CA . ILE A 1 141 ? 19.565 23.449 14.282 1.00 31.47 326 ILE X CA 1
ATOM 960 C C . ILE A 1 141 ? 19.591 24.282 15.543 1.00 31.95 326 ILE X C 1
ATOM 961 O O . ILE A 1 141 ? 20.602 24.450 16.137 1.00 32.43 326 ILE X O 1
ATOM 966 N N . TYR A 1 142 ? 18.464 24.808 15.947 1.00 33.78 327 TYR X N 1
ATOM 967 C CA . TYR A 1 142 ? 18.351 25.673 17.104 1.00 35.29 327 TYR X CA 1
ATOM 968 C C . TYR A 1 142 ? 18.672 24.958 18.368 1.00 36.01 327 TYR X C 1
ATOM 969 O O . TYR A 1 142 ? 19.272 25.543 19.251 1.00 37.25 327 TYR X O 1
ATOM 978 N N . THR A 1 143 ? 18.278 23.692 18.512 1.00 37.04 328 THR X N 1
ATOM 979 C CA . THR A 1 143 ? 18.653 22.977 19.746 1.00 36.95 328 THR X CA 1
ATOM 980 C C . THR A 1 143 ? 20.115 22.537 19.782 1.00 36.61 328 THR X C 1
ATOM 981 O O . THR A 1 143 ? 20.690 22.415 20.834 1.00 37.89 328 THR X O 1
ATOM 985 N N . MET A 1 144 ? 20.711 22.274 18.645 1.00 36.88 329 MET X N 1
ATOM 986 C CA . MET A 1 144 ? 22.123 21.986 18.601 1.00 36.95 329 MET X CA 1
ATOM 987 C C . MET A 1 144 ? 22.922 23.230 18.851 1.00 35.57 329 MET X C 1
ATOM 988 O O . MET A 1 144 ? 23.949 23.184 19.524 1.00 36.33 329 MET X O 1
ATOM 993 N N . LEU A 1 145 ? 22.470 24.354 18.330 1.00 32.94 330 LEU X N 1
ATOM 994 C CA . LEU A 1 145 ? 23.089 25.620 18.685 1.00 30.50 330 LEU X CA 1
ATOM 995 C C . LEU A 1 145 ? 23.115 25.888 20.183 1.00 29.19 330 LEU X C 1
ATOM 996 O O . LEU A 1 145 ? 24.047 26.504 20.655 1.00 29.61 330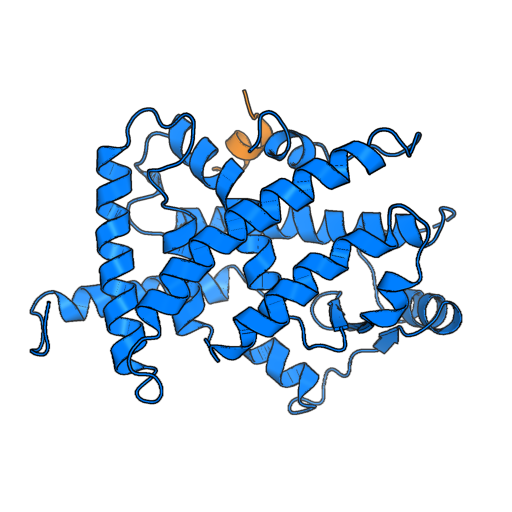 LEU X O 1
ATOM 1001 N N . ALA A 1 146 ? 22.120 25.451 20.945 1.00 27.67 331 ALA X N 1
ATOM 1002 C CA . ALA A 1 146 ? 22.163 25.705 22.396 1.00 28.16 331 ALA X CA 1
ATOM 1003 C C . ALA A 1 146 ? 23.397 25.039 23.112 1.00 29.06 331 ALA X C 1
ATOM 1004 O O . ALA A 1 146 ? 23.995 25.580 24.059 1.00 28.88 331 ALA X O 1
ATOM 1006 N N . SER A 1 147 ? 23.771 23.855 22.626 1.00 31.10 332 SER X N 1
ATOM 1007 C CA . SER A 1 147 ? 24.907 23.088 23.104 1.00 31.40 332 SER X CA 1
ATOM 1008 C C . SER A 1 147 ? 26.114 23.947 22.940 1.00 33.49 332 SER X C 1
ATOM 1009 O O . SER A 1 147 ? 26.954 23.963 23.830 1.00 35.79 332 SER X O 1
ATOM 1012 N N . LEU A 1 148 ? 26.209 24.719 21.853 1.00 34.02 333 LEU X N 1
ATOM 1013 C CA . LEU A 1 148 ? 27.377 25.559 21.664 1.00 34.86 333 LEU X CA 1
ATOM 1014 C C . LEU A 1 148 ? 27.355 26.933 22.301 1.00 35.38 333 LEU X C 1
ATOM 1015 O O . LEU A 1 148 ? 28.142 27.765 21.912 1.00 37.29 333 LEU X O 1
ATOM 1020 N N . MET A 1 149 ? 26.509 27.192 23.274 1.00 35.56 334 MET X N 1
ATOM 1021 C CA . MET A 1 149 ? 26.307 28.555 23.702 1.00 36.20 334 MET X CA 1
ATOM 1022 C C . MET A 1 149 ? 26.275 28.701 25.197 1.00 36.93 334 MET X C 1
ATOM 1023 O O . MET A 1 149 ? 25.730 27.829 25.880 1.00 37.37 334 MET X O 1
ATOM 1028 N N . ASN A 1 150 ? 26.811 29.814 25.701 1.00 36.97 335 ASN X N 1
ATOM 1029 C CA . ASN A 1 150 ? 26.415 30.337 27.024 1.00 37.06 335 ASN X CA 1
ATOM 1030 C C . ASN A 1 150 ? 25.833 31.728 26.851 1.00 37.81 335 ASN X C 1
ATOM 1031 O O . ASN A 1 150 ? 25.614 32.180 25.741 1.00 38.19 335 ASN X O 1
ATOM 1036 N N . LYS A 1 151 ? 25.591 32.440 27.933 1.00 38.64 336 LYS X N 1
ATOM 1037 C CA . LYS A 1 151 ? 25.009 33.730 27.729 1.00 38.73 336 LYS X CA 1
ATOM 1038 C C . LYS A 1 151 ? 25.993 34.727 27.164 1.00 39.15 336 LYS X C 1
ATOM 1039 O O . LYS A 1 151 ? 25.569 35.824 26.776 1.00 40.55 336 LYS X O 1
ATOM 1045 N N . ASP A 1 152 ? 27.272 34.361 27.080 1.00 38.38 337 ASP X N 1
ATOM 1046 C CA . ASP A 1 152 ? 28.291 35.209 26.469 1.00 38.05 337 ASP X CA 1
ATOM 1047 C C . ASP A 1 152 ? 28.543 35.005 24.970 1.00 38.25 337 ASP X C 1
ATOM 1048 O O . ASP A 1 152 ? 29.196 35.833 24.316 1.00 38.10 337 ASP X O 1
ATOM 1053 N N . GLY A 1 153 ? 28.084 33.893 24.411 1.00 38.77 338 GLY X N 1
ATOM 1054 C CA . GLY A 1 153 ? 28.512 33.575 23.066 1.00 39.54 338 GLY X CA 1
ATOM 1055 C C . GLY A 1 153 ? 28.439 32.145 22.561 1.00 40.22 338 GLY X C 1
ATOM 1056 O O . GLY A 1 153 ? 27.925 31.240 23.236 1.00 41.31 338 GLY X O 1
ATOM 1057 N N . VAL A 1 154 ? 28.971 31.969 21.353 1.00 39.46 339 VAL X N 1
ATOM 1058 C CA . VAL A 1 154 ? 28.881 30.749 20.602 1.00 37.64 339 VAL X CA 1
ATOM 1059 C C . VAL A 1 154 ? 30.261 30.284 20.183 1.00 38.14 339 VAL X C 1
ATOM 1060 O O . VAL A 1 154 ? 31.063 31.060 19.572 1.00 36.18 339 VAL X O 1
ATOM 1064 N N . LEU A 1 155 ? 30.473 28.990 20.409 1.00 38.20 340 LEU X N 1
ATOM 1065 C CA . LEU A 1 155 ? 31.544 28.270 19.776 1.00 39.27 340 LEU X CA 1
ATOM 1066 C C . LEU A 1 155 ? 31.283 28.180 18.262 1.00 39.21 340 LEU X C 1
ATOM 1067 O O . LEU A 1 155 ? 30.216 27.860 17.840 1.00 38.44 340 LEU X O 1
ATOM 1072 N N . ILE A 1 156 ? 32.266 28.549 17.456 1.00 40.44 341 ILE X N 1
ATOM 1073 C CA . ILE A 1 156 ? 32.137 28.561 16.005 1.00 40.43 341 ILE X CA 1
ATOM 1074 C C . ILE A 1 156 ? 33.350 27.867 15.474 1.00 40.90 341 ILE X C 1
ATOM 1075 O O . ILE A 1 156 ? 34.363 27.745 16.143 1.00 41.01 341 ILE X O 1
ATOM 1080 N N . SER A 1 157 ? 33.219 27.327 14.287 1.00 42.36 342 SER X N 1
ATOM 1081 C CA . SER A 1 157 ? 34.319 26.664 13.616 1.00 42.91 342 SER X CA 1
ATOM 1082 C C . SER A 1 157 ? 34.717 25.436 14.343 1.00 43.65 342 SER X C 1
ATOM 1083 O O . SER A 1 157 ? 35.847 25.291 14.750 1.00 43.22 342 SER X O 1
ATOM 1086 N N . GLU A 1 158 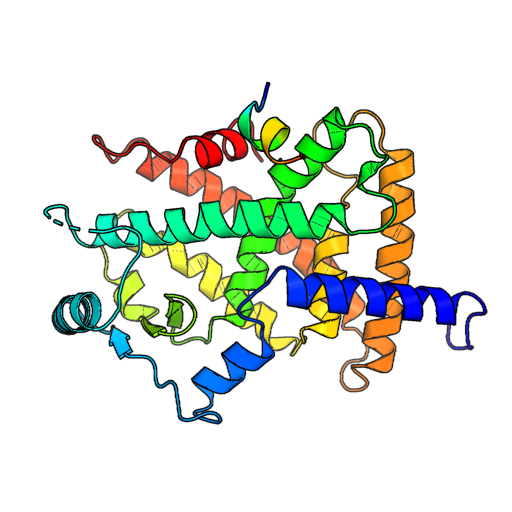? 33.751 24.537 14.507 1.00 46.59 343 GLU X N 1
ATOM 1087 C CA . GLU A 1 158 ? 33.985 23.222 15.077 1.00 49.17 343 GLU X CA 1
ATOM 1088 C C . GLU A 1 158 ? 34.793 23.480 16.364 1.00 49.77 343 GLU X C 1
ATOM 1089 O O . GLU A 1 158 ? 35.895 22.941 16.516 1.00 51.08 343 GLU X O 1
ATOM 1095 N N . GLY A 1 159 ? 34.305 24.345 17.262 1.00 49.15 344 GLY X N 1
ATOM 1096 C CA . GLY A 1 159 ? 35.020 24.646 18.494 1.00 48.20 344 GLY X CA 1
ATOM 1097 C C . GLY A 1 159 ? 36.355 25.396 18.418 1.00 48.26 344 GLY X C 1
ATOM 1098 O O . GLY A 1 159 ? 37.178 25.287 19.358 1.00 48.33 344 GLY X O 1
ATOM 1099 N N . GLN A 1 160 ? 36.594 26.178 17.358 1.00 47.24 345 GLN X N 1
ATOM 1100 C CA . GLN A 1 160 ? 37.911 26.833 17.241 1.00 46.83 345 GLN X CA 1
ATOM 1101 C C . GLN A 1 160 ? 37.907 28.305 17.480 1.00 44.80 345 GLN X C 1
ATOM 1102 O O . GLN A 1 160 ? 38.970 28.873 17.621 1.00 45.28 345 GLN X O 1
ATOM 1108 N N . GLY A 1 161 ? 36.733 28.927 17.425 1.00 43.20 346 GLY X N 1
ATOM 1109 C CA . GLY A 1 161 ? 36.523 30.311 17.808 1.00 40.08 346 GLY X CA 1
ATOM 1110 C C . GLY A 1 161 ? 35.443 30.390 18.883 1.00 39.47 346 GLY X C 1
ATOM 1111 O O . GLY A 1 161 ? 34.593 29.478 19.050 1.00 38.34 346 GLY X O 1
ATOM 1112 N N . PHE A 1 162 ? 35.472 31.483 19.652 1.00 38.85 347 PHE X N 1
ATOM 1113 C CA . PHE A 1 162 ? 34.342 31.838 20.521 1.00 37.25 347 PHE X CA 1
ATOM 1114 C C . PHE A 1 162 ? 33.831 33.180 20.032 1.00 37.31 347 PHE X C 1
ATOM 1115 O O . PHE A 1 162 ? 34.561 34.153 20.040 1.00 38.92 347 PHE X O 1
ATOM 1123 N N . MET A 1 163 ? 32.595 33.248 19.541 1.00 36.77 348 MET X N 1
ATOM 1124 C CA . MET A 1 163 ? 32.113 34.564 19.134 1.00 35.83 348 MET X CA 1
ATOM 1125 C C . MET A 1 163 ? 31.097 35.098 20.087 1.00 34.97 348 MET X C 1
ATOM 1126 O O . MET A 1 163 ? 30.172 34.440 20.546 1.00 34.81 348 MET X O 1
ATOM 1131 N N . THR A 1 164 ? 31.261 36.354 20.322 1.00 35.18 349 THR X N 1
ATOM 1132 C CA . THR A 1 164 ? 30.578 37.050 21.390 1.00 35.51 349 THR X CA 1
ATOM 1133 C C . THR A 1 164 ? 29.170 37.521 21.084 1.00 35.88 349 THR X C 1
ATOM 1134 O O . THR A 1 164 ? 28.901 38.132 20.055 1.00 36.16 349 THR X O 1
ATOM 1138 N N . ARG A 1 165 ? 28.278 37.207 21.998 1.00 35.86 350 ARG X N 1
ATOM 1139 C CA . ARG A 1 165 ? 26.924 37.620 21.891 1.00 36.30 350 ARG X CA 1
ATOM 1140 C C . ARG A 1 165 ? 26.898 39.099 21.697 1.00 38.78 350 ARG X C 1
ATOM 1141 O O . ARG A 1 165 ? 26.223 39.545 20.782 1.00 40.58 350 ARG X O 1
ATOM 1149 N N . GLU A 1 166 ? 27.657 39.882 22.486 1.00 41.15 351 GLU X N 1
ATOM 1150 C CA . GLU A 1 166 ? 27.641 41.367 22.301 1.00 41.88 351 GLU X CA 1
ATOM 1151 C C . GLU A 1 166 ? 28.202 41.870 20.981 1.00 41.51 351 GLU X C 1
ATOM 1152 O O . GLU A 1 166 ? 27.771 42.891 20.488 1.00 43.29 351 GLU X O 1
ATOM 1158 N N . PHE A 1 167 ? 29.196 41.203 20.428 1.00 41.46 352 PHE X N 1
ATOM 1159 C CA . PHE A 1 167 ? 29.807 41.667 19.214 1.00 41.52 352 PHE X CA 1
ATOM 1160 C C . PHE A 1 167 ? 28.796 41.423 18.101 1.00 42.41 352 PHE X C 1
ATOM 1161 O O . PHE A 1 167 ? 28.622 42.218 17.191 1.00 41.72 352 PHE X O 1
ATOM 1169 N N . LEU A 1 168 ? 28.079 40.318 18.209 1.00 43.63 353 LEU X N 1
ATOM 1170 C CA . LEU A 1 168 ? 27.084 39.961 17.207 1.00 44.11 353 LEU X CA 1
ATOM 1171 C C . LEU A 1 168 ? 25.958 40.987 17.191 1.00 45.39 353 LEU X C 1
ATOM 1172 O O . LEU A 1 168 ? 25.457 41.344 16.101 1.00 44.80 353 LEU X O 1
ATOM 1177 N N . LYS A 1 169 ? 25.566 41.460 18.387 1.00 46.61 354 LYS X N 1
ATOM 1178 C CA . LYS A 1 169 ? 24.503 42.484 18.495 1.00 48.84 354 LYS X CA 1
ATOM 1179 C C . LYS A 1 169 ? 25.008 43.826 17.905 1.00 49.71 354 LYS X C 1
ATOM 1180 O O . LYS A 1 169 ? 24.233 44.740 17.669 1.00 50.10 354 LYS X O 1
ATOM 1186 N N . SER A 1 170 ? 26.318 43.922 17.686 1.00 50.18 355 SER X N 1
ATOM 1187 C CA . SER A 1 170 ? 26.942 45.150 17.323 1.00 50.60 355 SER X CA 1
ATOM 1188 C C . SER A 1 170 ? 26.845 45.346 15.821 1.00 50.97 355 SER X C 1
ATOM 1189 O O . SER A 1 170 ? 27.077 46.451 15.337 1.00 51.79 355 SER X O 1
ATOM 1192 N N . LEU A 1 171 ? 26.520 44.300 15.065 1.00 51.19 356 LEU X N 1
ATOM 1193 C CA . LEU A 1 171 ? 26.528 44.462 13.599 1.00 51.95 356 LEU X CA 1
ATOM 1194 C C . LEU A 1 171 ? 25.330 45.275 13.108 1.00 53.98 356 LEU X C 1
ATOM 1195 O O . LEU A 1 171 ? 24.367 45.486 13.852 1.00 53.84 356 LEU X O 1
ATOM 1200 N N . ARG A 1 172 ? 25.431 45.758 11.867 1.00 57.01 357 ARG X N 1
ATOM 1201 C CA . ARG A 1 172 ? 24.393 46.612 11.259 1.00 59.64 357 ARG X CA 1
ATOM 1202 C C . ARG A 1 172 ? 22.965 46.060 11.107 1.00 61.76 357 ARG X C 1
ATOM 1203 O O . ARG A 1 172 ? 22.726 44.849 11.005 1.00 62.01 357 ARG X O 1
ATOM 1211 N N . LYS A 1 173 ? 22.069 47.043 11.030 1.00 64.58 358 LYS X N 1
ATOM 1212 C CA . LYS A 1 173 ? 20.612 46.999 11.231 1.00 67.09 358 LYS X CA 1
ATOM 1213 C C . LYS A 1 173 ? 19.878 45.688 11.049 1.00 67.16 358 LYS X C 1
ATOM 1214 O O . LYS A 1 173 ? 19.181 45.250 11.979 1.00 69.01 358 LYS X O 1
ATOM 1220 N N . PRO A 1 174 ? 19.964 45.038 9.900 1.00 66.46 359 PRO X N 1
ATOM 1221 C CA . PRO A 1 174 ? 19.309 43.703 9.836 1.00 65.69 359 PRO X CA 1
ATOM 1222 C C . PRO A 1 174 ? 20.127 42.668 10.616 1.00 64.66 359 PRO X C 1
ATOM 1223 O O . PRO A 1 174 ? 19.540 41.891 11.375 1.00 65.76 359 PRO X O 1
ATOM 1227 N N . PHE A 1 175 ? 21.448 42.702 10.486 1.00 62.79 360 PHE X N 1
ATOM 1228 C CA . PHE A 1 175 ? 22.246 41.523 10.767 1.00 62.45 360 PHE X CA 1
ATOM 1229 C C . PHE A 1 175 ? 22.498 41.181 12.235 1.00 61.65 360 PHE X C 1
ATOM 1230 O O . PHE A 1 175 ? 22.608 40.008 12.608 1.00 62.08 360 PHE X O 1
ATOM 1238 N N . GLY A 1 176 ? 22.524 42.211 13.065 1.00 60.50 361 GLY X N 1
ATOM 1239 C CA . GLY A 1 176 ? 22.782 42.053 14.473 1.00 58.62 361 GLY X CA 1
ATOM 1240 C C . GLY A 1 176 ? 21.527 41.862 15.259 1.00 58.05 361 GLY X C 1
ATOM 1241 O O . GLY A 1 176 ? 21.504 42.230 16.424 1.00 57.72 361 GLY X O 1
ATOM 1242 N N . ASP A 1 177 ? 20.485 41.297 14.644 1.00 57.83 362 ASP X N 1
ATOM 1243 C CA . ASP A 1 177 ? 19.334 40.825 15.421 1.00 57.93 362 ASP X CA 1
ATOM 1244 C C . ASP A 1 177 ? 18.987 39.420 15.041 1.00 57.08 362 ASP X C 1
ATOM 1245 O O . ASP A 1 177 ? 17.968 38.887 15.483 1.00 56.29 362 ASP X O 1
ATOM 1250 N N . PHE A 1 178 ? 19.854 38.800 14.244 1.00 56.62 363 PHE X N 1
ATOM 1251 C CA . PHE A 1 178 ? 19.566 37.432 13.858 1.00 57.07 363 PHE X CA 1
ATOM 1252 C C . PHE A 1 178 ? 19.965 36.326 14.871 1.00 55.13 363 PHE X C 1
ATOM 1253 O O . PHE A 1 178 ? 19.210 35.367 14.990 1.00 55.44 363 PHE X O 1
ATOM 1261 N N . MET A 1 179 ? 21.095 36.447 15.599 1.00 53.06 364 MET X N 1
ATOM 1262 C CA . MET A 1 179 ? 21.440 35.475 16.678 1.00 50.55 364 MET X CA 1
ATOM 1263 C C . MET A 1 179 ? 20.753 35.672 18.033 1.00 48.09 364 MET X C 1
ATOM 1264 O O . MET A 1 179 ? 20.637 34.737 18.804 1.00 47.78 364 MET X O 1
ATOM 1269 N N . GLU A 1 180 ? 20.272 36.865 18.323 1.00 45.57 365 GLU X N 1
ATOM 1270 C CA . GLU A 1 180 ? 19.772 37.121 19.649 1.00 44.32 365 GLU X CA 1
ATOM 1271 C C . GLU A 1 180 ? 18.676 36.162 20.095 1.00 43.78 365 GLU X C 1
ATOM 1272 O O . GLU A 1 180 ? 18.599 35.743 21.284 1.00 42.89 365 GLU X O 1
ATOM 1278 N N . PRO A 1 181 ? 17.743 35.887 19.181 1.00 43.45 366 PRO X N 1
ATOM 1279 C CA . PRO A 1 181 ? 16.622 35.028 19.573 1.00 42.24 366 PRO X CA 1
ATOM 1280 C C . PRO A 1 181 ? 17.119 33.637 19.843 1.00 41.71 366 PRO X C 1
ATOM 1281 O O . PRO A 1 181 ? 16.495 32.989 20.697 1.00 42.81 366 PRO X O 1
ATOM 1285 N N . LYS A 1 182 ? 18.227 33.213 19.221 1.00 40.47 367 LYS X N 1
ATOM 1286 C CA . LYS A 1 182 ? 18.738 31.867 19.436 1.00 39.53 367 LYS X CA 1
ATOM 1287 C C . LYS A 1 182 ? 19.497 31.794 20.765 1.00 39.04 367 LYS X C 1
ATOM 1288 O O . LYS A 1 182 ? 19.390 30.791 21.485 1.00 40.03 367 LYS X O 1
ATOM 1294 N N . PHE A 1 183 ? 20.224 32.851 21.116 1.00 37.43 368 PHE X N 1
ATOM 1295 C CA . PHE A 1 183 ? 20.727 33.018 22.471 1.00 36.51 368 PHE X CA 1
ATOM 1296 C C . PHE A 1 183 ? 19.594 33.154 23.484 1.00 37.95 368 PHE X C 1
ATOM 1297 O O . PHE A 1 183 ? 19.668 32.673 24.609 1.00 38.72 368 PHE X O 1
ATOM 1305 N N . GLU A 1 184 ? 18.553 33.873 23.129 1.00 39.51 369 GLU X N 1
ATOM 1306 C CA . GLU A 1 184 ? 17.448 34.005 24.041 1.00 40.56 369 GLU X CA 1
ATOM 1307 C C . GLU A 1 184 ? 16.957 32.612 24.425 1.00 38.04 369 GLU X C 1
ATOM 1308 O O . GLU A 1 184 ? 16.761 32.305 25.578 1.00 38.52 369 GLU X O 1
ATOM 1314 N N . PHE A 1 185 ? 16.784 31.753 23.448 1.00 36.23 370 PHE X N 1
ATOM 1315 C CA . PHE A 1 185 ? 16.314 30.359 23.667 1.00 34.68 370 PHE X CA 1
ATOM 1316 C C . PHE A 1 185 ? 17.351 29.450 24.370 1.00 33.77 370 PHE X C 1
ATOM 1317 O O . PHE A 1 185 ? 17.055 28.756 25.315 1.00 32.51 370 PHE X O 1
ATOM 1325 N N . ALA A 1 186 ? 18.589 29.518 23.912 1.00 33.59 371 ALA X N 1
ATOM 1326 C CA . ALA A 1 186 ? 19.649 28.743 24.514 1.00 34.96 371 ALA X CA 1
ATOM 1327 C C . ALA A 1 186 ? 19.763 28.868 26.038 1.00 35.48 371 ALA X C 1
ATOM 1328 O O . ALA A 1 186 ? 19.946 27.881 26.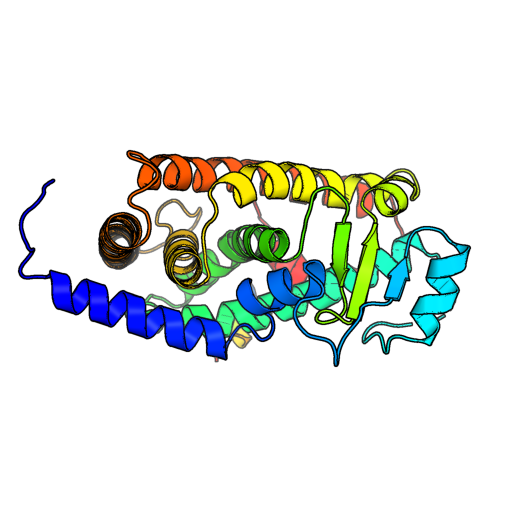753 1.00 36.62 371 ALA X O 1
ATOM 1330 N N . VAL A 1 187 ? 19.661 30.080 26.540 1.00 35.40 372 VAL X N 1
ATOM 1331 C CA . VAL A 1 187 ? 19.761 30.323 27.981 1.00 34.57 372 VAL X CA 1
ATOM 1332 C C . VAL A 1 187 ? 18.624 29.568 28.730 1.00 34.85 372 VAL X C 1
ATOM 1333 O O . VAL A 1 187 ? 18.870 28.876 29.767 1.00 32.90 372 VAL X O 1
ATOM 1337 N N . LYS A 1 188 ? 17.409 29.655 28.164 1.00 34.92 373 LYS X N 1
ATOM 1338 C CA . LYS A 1 188 ? 16.246 28.978 28.756 1.00 36.65 373 LYS X CA 1
ATOM 1339 C C . LYS A 1 188 ? 16.370 27.447 28.632 1.00 35.50 373 LYS X C 1
ATOM 1340 O O . LYS A 1 188 ? 16.014 26.653 29.560 1.00 34.81 373 LYS X O 1
ATOM 1346 N N . PHE A 1 189 ? 16.874 27.035 27.474 1.00 34.62 374 PHE X N 1
ATOM 1347 C CA . PHE A 1 189 ? 17.011 25.623 27.195 1.00 33.07 374 PHE X CA 1
ATOM 1348 C C . PHE A 1 189 ? 18.111 24.983 28.020 1.00 33.37 374 PHE X C 1
ATOM 1349 O O . PHE A 1 189 ? 17.902 23.928 28.681 1.00 34.47 374 PHE X O 1
ATOM 1357 N N . ASN A 1 190 ? 19.276 25.610 28.025 1.00 31.97 375 ASN X N 1
ATOM 1358 C CA . ASN A 1 190 ? 20.343 25.050 28.792 1.00 31.61 375 ASN X CA 1
ATOM 1359 C C . ASN A 1 190 ? 20.058 24.945 30.248 1.00 32.72 375 ASN X C 1
ATOM 1360 O O . ASN A 1 190 ? 20.684 24.200 30.959 1.00 33.87 375 ASN X O 1
ATOM 1365 N N . ALA A 1 191 ? 19.022 25.600 30.700 1.00 35.04 376 ALA X N 1
ATOM 1366 C CA . ALA A 1 191 ? 18.748 25.528 32.118 1.00 36.86 376 ALA X CA 1
ATOM 1367 C C . ALA A 1 191 ? 18.178 24.181 32.529 1.00 38.21 376 ALA X C 1
ATOM 1368 O O . ALA A 1 191 ? 18.261 23.830 33.705 1.00 40.31 376 ALA X O 1
ATOM 1370 N N . LEU A 1 192 ? 17.653 23.399 31.576 1.00 39.68 377 LEU X N 1
ATOM 1371 C CA . LEU A 1 192 ? 17.209 21.997 31.840 1.00 39.33 377 LEU X CA 1
ATOM 1372 C C . LEU A 1 192 ? 18.385 21.020 32.060 1.00 40.18 377 LEU X C 1
ATOM 1373 O O . LEU A 1 192 ? 18.177 19.867 32.366 1.00 39.90 377 LEU X O 1
ATOM 1378 N N . GLU A 1 193 ? 19.630 21.504 31.970 1.00 41.73 378 GLU X N 1
ATOM 1379 C CA . GLU A 1 193 ? 20.810 20.624 32.046 1.00 43.54 378 GLU X CA 1
ATOM 1380 C C . GLU A 1 193 ? 20.611 19.265 31.330 1.00 42.33 378 GLU X C 1
ATOM 1381 O O . GLU A 1 193 ? 20.831 18.219 31.940 1.00 42.07 378 GLU X O 1
ATOM 1387 N N . LEU A 1 194 ? 20.227 19.288 30.060 1.00 40.55 379 LEU X N 1
ATOM 1388 C CA . LEU A 1 194 ? 20.060 18.064 29.316 1.00 39.48 379 LEU X CA 1
ATOM 1389 C C . LEU A 1 194 ? 21.415 17.608 28.817 1.00 40.29 379 LEU X C 1
ATOM 1390 O O . LEU A 1 194 ? 22.292 18.455 28.599 1.00 40.41 379 LEU X O 1
ATOM 1395 N N . ASP A 1 195 ? 21.595 16.302 28.587 1.00 40.57 380 ASP X N 1
ATOM 1396 C CA . ASP A 1 195 ? 22.803 15.890 27.908 1.00 42.13 380 ASP X CA 1
ATOM 1397 C C . ASP A 1 195 ? 22.635 15.091 26.604 1.00 41.69 380 ASP X C 1
ATOM 1398 O O . ASP A 1 195 ? 21.510 14.740 26.211 1.00 42.14 380 ASP X O 1
ATOM 1403 N N . ASP A 1 196 ? 23.757 14.798 25.939 1.00 40.33 381 ASP X N 1
ATOM 1404 C CA . ASP A 1 196 ? 23.696 14.056 24.698 1.00 39.71 381 ASP X CA 1
ATOM 1405 C C . ASP A 1 196 ? 22.740 12.829 24.693 1.00 38.48 381 ASP X C 1
ATOM 1406 O O . ASP A 1 196 ? 21.956 12.608 23.765 1.00 38.07 381 ASP X O 1
ATOM 1411 N N . SER A 1 197 ? 22.739 12.055 25.753 1.00 37.49 382 SER X N 1
ATOM 1412 C CA . SER A 1 197 ? 21.680 11.036 25.892 1.00 36.75 382 SER X CA 1
ATOM 1413 C C . SER A 1 197 ? 20.250 11.527 25.862 1.00 35.75 382 SER X C 1
ATOM 1414 O O . SER A 1 197 ? 19.411 10.830 25.358 1.00 36.78 382 SER X O 1
ATOM 1417 N N . ASP A 1 198 ? 19.955 12.686 26.420 1.00 34.32 383 ASP X N 1
ATOM 1418 C CA . ASP A 1 198 ? 18.602 13.202 26.330 1.00 33.82 383 ASP X CA 1
ATOM 1419 C C . ASP A 1 198 ? 18.343 13.798 24.945 1.00 33.56 383 ASP X C 1
ATOM 1420 O O . ASP A 1 198 ? 17.222 13.664 24.411 1.00 32.17 383 ASP X O 1
ATOM 1425 N N . LEU A 1 199 ? 19.400 14.405 24.379 1.00 32.02 384 LEU X N 1
ATOM 1426 C CA . LEU A 1 199 ? 19.267 15.202 23.192 1.00 31.90 384 LEU X CA 1
ATOM 1427 C C . LEU A 1 199 ? 19.038 14.333 21.949 1.00 32.54 384 LEU X C 1
ATOM 1428 O O . LEU A 1 199 ? 18.224 14.665 21.102 1.00 33.78 384 LEU X O 1
ATOM 1433 N N . ALA A 1 200 ? 19.730 13.211 21.860 1.00 32.67 385 ALA X N 1
ATOM 1434 C CA . ALA A 1 200 ? 19.576 12.294 20.754 1.00 32.30 385 ALA X CA 1
ATOM 1435 C C . ALA A 1 200 ? 18.104 11.836 20.653 1.00 32.37 385 ALA X C 1
ATOM 1436 O O . ALA A 1 200 ? 17.555 11.736 19.560 1.00 31.97 385 ALA X O 1
ATOM 1438 N N . ILE A 1 201 ? 17.432 11.615 21.772 1.00 31.89 386 ILE X N 1
ATOM 1439 C CA . ILE A 1 201 ? 16.012 11.247 21.654 1.00 31.83 386 ILE X CA 1
ATOM 1440 C C . ILE A 1 201 ? 15.066 12.401 21.390 1.00 31.41 386 ILE X C 1
ATOM 1441 O O . ILE A 1 201 ? 14.181 12.270 20.567 1.00 32.33 386 ILE X O 1
ATOM 1446 N N . PHE A 1 202 ? 15.239 13.520 22.081 1.00 31.09 387 PHE X N 1
ATOM 1447 C CA . PHE A 1 202 ? 14.540 14.752 21.766 1.00 30.32 387 PHE X CA 1
ATOM 1448 C C . PHE A 1 202 ? 14.482 15.005 20.259 1.00 30.92 387 PHE X C 1
ATOM 1449 O O . PHE A 1 202 ? 13.424 15.312 19.648 1.00 29.85 387 PHE X O 1
ATOM 1457 N N . ILE A 1 203 ? 15.647 14.887 19.666 1.00 30.99 388 ILE X N 1
ATOM 1458 C CA . ILE A 1 203 ? 15.782 15.259 18.278 1.00 33.14 388 ILE X CA 1
ATOM 1459 C C . ILE A 1 203 ? 15.006 14.350 17.349 1.00 33.29 388 ILE X C 1
ATOM 1460 O O . ILE A 1 203 ? 14.319 14.825 16.428 1.00 33.71 388 ILE X O 1
ATOM 1465 N N . ALA A 1 204 ? 15.087 13.040 17.589 1.00 32.95 389 ALA X N 1
ATOM 1466 C CA . ALA A 1 204 ? 14.226 12.111 16.860 1.00 32.25 389 ALA X CA 1
ATOM 1467 C C . ALA A 1 204 ? 12.734 12.370 17.186 1.00 32.47 389 ALA X C 1
ATOM 1468 O O . ALA A 1 204 ? 11.852 12.184 16.339 1.00 31.49 389 ALA X O 1
ATOM 1470 N N . VAL A 1 205 ? 12.435 12.857 18.381 1.00 32.47 390 VAL X N 1
ATOM 1471 C CA . VAL A 1 205 ? 11.027 13.203 18.608 1.00 33.09 390 VAL X CA 1
ATOM 1472 C C . VAL A 1 205 ? 10.558 14.376 17.715 1.00 33.67 390 VAL X C 1
ATOM 1473 O O . VAL A 1 205 ? 9.564 14.223 16.967 1.00 33.99 390 VAL X O 1
ATOM 1477 N N . ILE A 1 206 ? 11.283 15.507 17.798 1.00 32.64 391 ILE X N 1
ATOM 1478 C CA . ILE A 1 206 ? 11.091 16.646 16.940 1.00 31.30 391 ILE X CA 1
ATOM 1479 C C . ILE A 1 206 ? 10.882 16.203 15.515 1.00 32.27 391 ILE X C 1
ATOM 1480 O O . ILE A 1 206 ? 9.811 16.397 14.964 1.00 32.50 391 ILE X O 1
ATOM 1485 N N . ILE A 1 207 ? 11.894 15.599 14.908 1.00 33.06 392 ILE X N 1
ATOM 1486 C CA . ILE A 1 207 ? 11.812 15.239 13.503 1.00 33.68 392 ILE X CA 1
ATOM 1487 C C . ILE A 1 207 ? 10.506 14.504 13.231 1.00 35.35 392 ILE X C 1
ATOM 1488 O O . ILE A 1 207 ? 9.791 14.858 12.294 1.00 37.41 392 ILE X O 1
ATOM 1493 N N . LEU A 1 208 ? 10.183 13.507 14.044 1.00 35.19 393 LEU X N 1
ATOM 1494 C CA . LEU A 1 208 ? 9.058 12.684 13.775 1.00 35.91 393 LEU X CA 1
ATOM 1495 C C . LEU A 1 208 ? 7.735 13.259 14.238 1.00 37.15 393 LEU X C 1
ATOM 1496 O O . LEU A 1 208 ? 7.105 12.651 15.045 1.00 39.14 393 LEU X O 1
ATOM 1501 N N . SER A 1 209 ? 7.279 14.372 13.682 1.00 37.61 394 SER X N 1
ATOM 1502 C CA . SER A 1 209 ? 6.143 15.139 14.167 1.00 37.92 394 SER X CA 1
ATOM 1503 C C . SER A 1 209 ? 4.945 15.055 13.199 1.00 38.84 394 SER X C 1
ATOM 1504 O O . SER A 1 209 ? 4.981 15.649 12.120 1.00 37.46 394 SER X O 1
ATOM 1507 N N . GLY A 1 210 ? 3.877 14.345 13.608 1.00 40.42 395 GLY X N 1
ATOM 1508 C CA . GLY A 1 210 ? 2.670 14.155 12.815 1.00 41.08 395 GLY X CA 1
ATOM 1509 C C . GLY A 1 210 ? 1.825 15.396 12.539 1.00 43.17 395 GLY X C 1
ATOM 1510 O O . GLY A 1 210 ? 0.949 15.255 11.690 1.00 44.20 395 GLY X O 1
ATOM 1511 N N . ASP A 1 211 ? 2.057 16.550 13.235 1.00 44.04 396 ASP X N 1
ATOM 1512 C CA . ASP A 1 211 ? 1.473 17.900 12.979 1.00 44.44 396 ASP X CA 1
ATOM 1513 C C . ASP A 1 211 ? 2.011 18.596 11.747 1.00 43.30 396 ASP X C 1
ATOM 1514 O O . ASP A 1 211 ? 1.680 19.787 11.516 1.00 44.33 396 ASP X O 1
ATOM 1519 N N . ARG A 1 212 ? 2.909 17.985 11.004 1.00 40.81 397 ARG X N 1
ATOM 1520 C CA . ARG A 1 212 ? 3.490 18.764 9.904 1.00 38.69 397 ARG X CA 1
ATOM 1521 C C . ARG A 1 212 ? 2.460 19.050 8.743 1.00 38.39 397 ARG X C 1
ATOM 1522 O O . ARG A 1 212 ? 1.709 18.113 8.295 1.00 38.76 397 ARG X O 1
ATOM 1530 N N . PRO A 1 213 ? 2.355 20.329 8.328 1.00 36.56 398 PRO X N 1
ATOM 1531 C CA . PRO A 1 213 ? 1.626 20.673 7.095 1.00 35.83 398 PRO X CA 1
ATOM 1532 C C . PRO A 1 213 ? 2.067 19.819 5.863 1.00 37.16 398 PRO X C 1
ATOM 1533 O O . PRO A 1 213 ? 3.229 19.890 5.439 1.00 39.54 398 PRO X O 1
ATOM 1537 N N . GLY A 1 214 ? 1.170 19.051 5.259 1.00 37.77 399 GLY X N 1
ATOM 1538 C CA . GLY A 1 214 ? 1.444 18.416 3.982 1.00 37.20 399 GLY X CA 1
ATOM 1539 C C . GLY A 1 214 ? 1.701 16.921 4.082 1.00 39.07 399 GLY X C 1
ATOM 1540 O O . GLY A 1 214 ? 2.152 16.307 3.078 1.00 40.80 399 GLY X O 1
ATOM 1541 N N . LEU A 1 215 ? 1.426 16.299 5.243 1.00 37.90 400 LEU X N 1
ATOM 1542 C CA . LEU A 1 215 ? 1.782 14.920 5.394 1.00 36.62 400 LEU X CA 1
ATOM 1543 C C . LEU A 1 215 ? 0.677 14.151 4.778 1.00 37.42 400 LEU X C 1
ATOM 1544 O O . LEU A 1 215 ? -0.479 14.381 5.034 1.00 38.70 400 LEU X O 1
ATOM 1549 N N . LEU A 1 216 ? 1.025 13.229 3.919 1.00 37.83 401 LEU X N 1
ATOM 1550 C CA . LEU A 1 216 ? 0.009 12.462 3.243 1.00 37.57 401 LEU X CA 1
ATOM 1551 C C . LEU A 1 216 ? -0.376 11.286 4.091 1.00 37.61 401 LEU X C 1
ATOM 1552 O O . LEU A 1 216 ? -1.512 10.979 4.215 1.00 39.08 401 LEU X O 1
ATOM 1557 N N . ASN A 1 217 ? 0.553 10.601 4.707 1.00 38.13 402 ASN X N 1
ATOM 1558 C CA . ASN A 1 217 ? 0.139 9.431 5.475 1.00 37.95 402 ASN X CA 1
ATOM 1559 C C . ASN A 1 217 ? 0.718 9.445 6.887 1.00 38.77 402 ASN X C 1
ATOM 1560 O O . ASN A 1 217 ? 1.848 9.060 7.094 1.00 40.23 402 ASN X O 1
ATOM 1565 N N . VAL A 1 218 ? -0.079 9.937 7.834 1.00 39.00 403 VAL X N 1
ATOM 1566 C CA . VAL A 1 218 ? 0.388 10.283 9.148 1.00 39.27 403 VAL X CA 1
ATOM 1567 C C . VAL A 1 218 ? 0.353 9.176 10.207 1.00 40.65 403 VAL X C 1
ATOM 1568 O O . VAL A 1 218 ? 0.984 9.310 11.251 1.00 41.23 403 VAL X O 1
ATOM 1572 N N . LYS A 1 219 ? -0.366 8.085 9.967 1.00 41.44 404 LYS X N 1
ATOM 1573 C CA . LYS A 1 219 ? -0.568 7.161 11.053 1.00 41.93 404 LYS X CA 1
ATOM 1574 C C . LYS A 1 219 ? 0.760 6.613 11.393 1.00 42.03 404 LYS X C 1
ATOM 1575 O O . LYS A 1 219 ? 1.137 6.724 12.555 1.00 42.78 404 LYS X O 1
ATOM 1581 N N . PRO A 1 220 ? 1.514 6.077 10.418 1.00 42.21 405 PRO X N 1
ATOM 1582 C CA . PRO A 1 220 ? 2.786 5.435 10.748 1.00 42.37 405 PRO X CA 1
ATOM 1583 C C . PRO A 1 220 ? 3.761 6.470 11.302 1.00 42.58 405 PRO X C 1
ATOM 1584 O O . PRO A 1 220 ? 4.656 6.088 12.023 1.00 42.75 405 PRO X O 1
ATOM 1588 N N . ILE A 1 221 ? 3.547 7.762 11.043 1.00 43.31 406 ILE X N 1
ATOM 1589 C CA . ILE A 1 221 ? 4.374 8.778 11.713 1.00 43.41 406 ILE X CA 1
ATOM 1590 C C . ILE A 1 221 ? 4.173 8.804 13.200 1.00 43.25 406 ILE X C 1
ATOM 1591 O O . ILE A 1 221 ? 5.126 8.620 13.963 1.00 41.99 406 ILE X O 1
ATOM 1596 N N . GLU A 1 222 ? 2.911 8.986 13.567 1.00 44.49 407 GLU X N 1
ATOM 1597 C CA . GLU A 1 222 ? 2.451 9.005 14.944 1.00 45.95 407 GLU X CA 1
ATOM 1598 C C . GLU A 1 222 ? 2.924 7.764 15.697 1.00 46.24 407 GLU X C 1
ATOM 1599 O O . GLU A 1 222 ? 3.159 7.856 16.892 1.00 46.17 407 GLU X O 1
ATOM 1605 N N . ASP A 1 223 ? 3.081 6.616 15.017 1.00 46.78 408 ASP X N 1
ATOM 1606 C CA . ASP A 1 223 ? 3.414 5.361 15.704 1.00 47.90 408 ASP X CA 1
ATOM 1607 C C . ASP A 1 223 ? 4.825 5.347 16.239 1.00 47.43 408 ASP X C 1
ATOM 1608 O O . ASP A 1 223 ? 5.088 4.974 17.390 1.00 48.01 408 ASP X O 1
ATOM 1613 N N . ILE A 1 224 ? 5.734 5.701 15.342 1.00 46.23 409 ILE X N 1
ATOM 1614 C CA . ILE A 1 224 ? 7.126 5.761 15.617 1.00 44.16 409 ILE X CA 1
ATOM 1615 C C . ILE A 1 224 ? 7.297 6.785 16.744 1.00 45.05 409 ILE X C 1
ATOM 1616 O O . ILE A 1 224 ? 8.084 6.546 17.714 1.00 46.01 409 ILE X O 1
ATOM 1621 N N . GLN A 1 225 ? 6.546 7.892 16.637 1.00 43.67 410 GLN X N 1
ATOM 1622 C CA . GLN A 1 225 ? 6.687 8.971 17.569 1.00 43.36 410 GLN X CA 1
ATOM 1623 C C . GLN A 1 225 ? 6.326 8.587 18.981 1.00 44.31 410 GLN X C 1
ATOM 1624 O O . GLN A 1 225 ? 7.109 8.847 19.872 1.00 44.52 410 GLN X O 1
ATOM 1630 N N . ASP A 1 226 ? 5.178 7.936 19.198 1.00 46.47 411 ASP X N 1
ATOM 1631 C CA . ASP A 1 226 ? 4.782 7.487 20.554 1.00 47.71 411 ASP X CA 1
ATOM 1632 C C . ASP A 1 226 ? 5.920 6.737 21.170 1.00 46.84 411 ASP X C 1
ATOM 1633 O O . ASP A 1 226 ? 6.236 6.918 22.355 1.00 47.61 411 ASP X O 1
ATOM 1638 N N . ASN A 1 227 ? 6.540 5.907 20.354 1.00 44.63 412 ASN X N 1
ATOM 1639 C CA . ASN A 1 227 ? 7.531 5.073 20.854 1.00 44.32 412 ASN X CA 1
ATOM 1640 C C . ASN A 1 227 ? 8.748 5.855 21.332 1.00 45.14 412 ASN X C 1
ATOM 1641 O O . ASN A 1 227 ? 9.351 5.497 22.367 1.00 45.53 412 ASN X O 1
ATOM 1646 N N . LEU A 1 228 ? 9.108 6.912 20.585 1.00 44.61 413 LEU X N 1
ATOM 1647 C CA . LEU A 1 228 ? 10.209 7.800 20.927 1.00 43.36 413 LEU X CA 1
ATOM 1648 C C . LEU A 1 228 ? 9.835 8.597 22.183 1.00 43.17 413 LEU X C 1
ATOM 1649 O O . LEU A 1 228 ? 10.640 8.783 23.078 1.00 42.11 413 LEU X O 1
ATOM 1654 N N . LEU A 1 229 ? 8.587 9.045 22.267 1.00 43.13 414 LEU X N 1
ATOM 1655 C CA . LEU A 1 229 ? 8.133 9.726 23.472 1.00 43.91 414 LEU X CA 1
ATOM 1656 C C . LEU A 1 229 ? 8.202 8.801 24.687 1.00 44.93 414 LEU X C 1
ATOM 1657 O O . LEU A 1 229 ? 8.508 9.241 25.782 1.00 45.63 414 LEU X O 1
ATOM 1662 N N . GLN A 1 230 ? 7.911 7.512 24.506 1.00 45.54 415 GLN X N 1
ATOM 1663 C CA . GLN A 1 230 ? 8.087 6.551 25.601 1.00 45.43 415 GLN X CA 1
ATOM 1664 C C . GLN A 1 230 ? 9.571 6.556 25.924 1.00 44.68 415 GLN X C 1
ATOM 1665 O O . GLN A 1 230 ? 9.955 6.867 27.058 1.00 46.11 415 GLN X O 1
ATOM 1671 N N . ALA A 1 231 ? 10.405 6.239 24.930 1.00 42.71 416 ALA X N 1
ATOM 1672 C CA . ALA A 1 231 ? 11.830 6.191 25.126 1.00 41.08 416 ALA X CA 1
ATOM 1673 C C . ALA A 1 231 ? 12.316 7.427 25.907 1.00 41.19 416 ALA X C 1
ATOM 1674 O O . ALA A 1 231 ? 13.288 7.331 26.650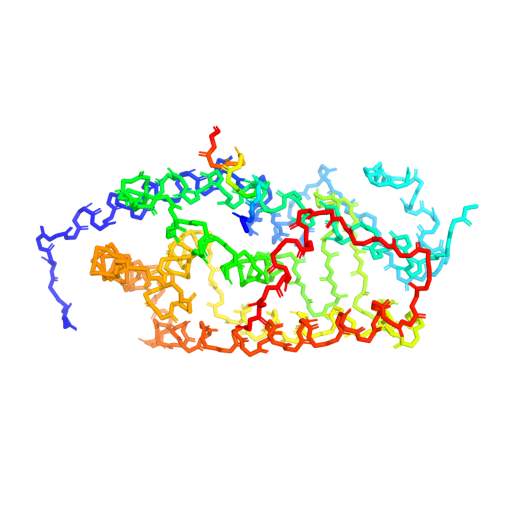 1.00 41.16 416 ALA X O 1
ATOM 1676 N N . LEU A 1 232 ? 11.633 8.571 25.736 1.00 40.03 417 LEU X N 1
ATOM 1677 C CA . LEU A 1 232 ? 12.159 9.832 26.204 1.00 39.16 417 LEU X CA 1
ATOM 1678 C C . LEU A 1 232 ? 11.783 9.951 27.671 1.00 39.30 417 LEU X C 1
ATOM 1679 O O . LEU A 1 232 ? 12.613 10.256 28.507 1.00 39.31 417 LEU X O 1
ATOM 1684 N N . GLU A 1 233 ? 10.535 9.635 27.975 1.00 39.59 418 GLU X N 1
ATOM 1685 C CA . GLU A 1 233 ? 10.035 9.642 29.327 1.00 40.37 418 GLU X CA 1
ATOM 1686 C C . GLU A 1 233 ? 10.977 8.837 30.201 1.00 40.47 418 GLU X C 1
ATOM 1687 O O . GLU A 1 233 ? 11.494 9.331 31.186 1.00 39.86 418 GLU X O 1
ATOM 1693 N N . LEU A 1 234 ? 11.223 7.602 29.769 1.00 41.57 419 LEU X N 1
ATOM 1694 C CA . LEU A 1 234 ? 12.021 6.619 30.493 1.00 41.25 419 LEU X CA 1
ATOM 1695 C C . LEU A 1 234 ? 13.407 7.146 30.779 1.00 40.17 419 LEU X C 1
ATOM 1696 O O . LEU A 1 234 ? 13.858 7.153 31.920 1.00 40.09 419 LEU X O 1
ATOM 1701 N N . GLN A 1 235 ? 14.060 7.590 29.708 1.00 39.79 420 GLN X N 1
ATOM 1702 C CA . GLN A 1 235 ? 15.370 8.208 29.711 1.00 38.76 420 GLN X CA 1
ATOM 1703 C C . GLN A 1 235 ? 15.389 9.320 30.760 1.00 39.35 420 GLN X C 1
ATOM 1704 O O . GLN A 1 235 ? 16.273 9.342 31.599 1.00 38.47 420 GLN X O 1
ATOM 1710 N N . LEU A 1 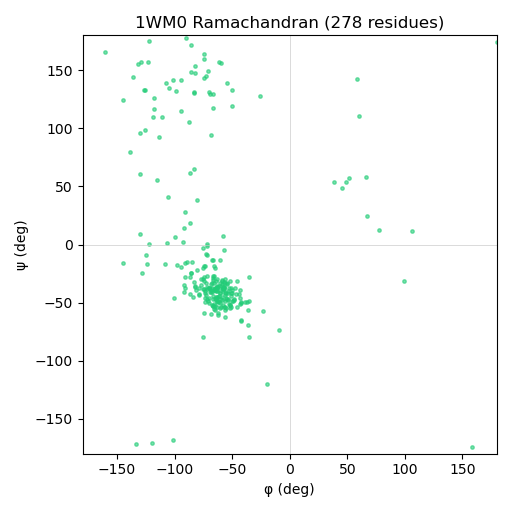236 ? 14.391 10.208 30.766 1.00 39.94 421 LEU X N 1
ATOM 1711 C CA . LEU A 1 236 ? 14.485 11.367 31.662 1.00 41.32 421 LEU X CA 1
ATOM 1712 C C . LEU A 1 236 ? 14.272 10.998 33.119 1.00 43.49 421 LEU X C 1
ATOM 1713 O O . LEU A 1 236 ? 14.855 11.613 33.993 1.00 44.13 421 LEU X O 1
ATOM 1718 N N . LYS A 1 23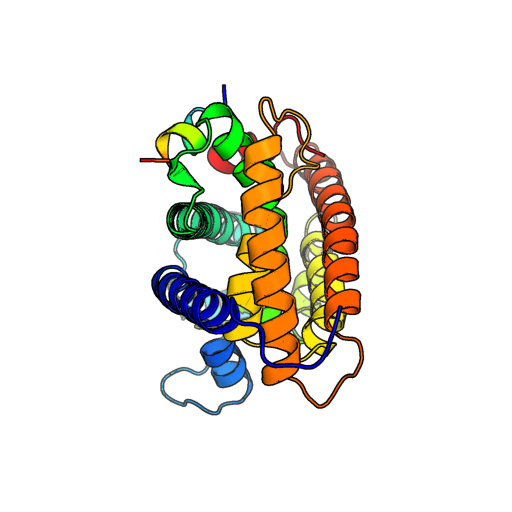7 ? 13.421 9.995 33.374 1.00 45.76 422 LYS X N 1
ATOM 1719 C CA . LYS A 1 237 ? 13.298 9.369 34.686 1.00 47.06 422 LYS X CA 1
ATOM 1720 C C . LYS A 1 237 ? 14.663 8.852 35.155 1.00 48.07 422 LYS X C 1
ATOM 1721 O O . LYS A 1 237 ? 15.105 9.240 36.238 1.00 49.53 422 LYS X O 1
ATOM 1727 N N . LEU A 1 238 ? 15.346 8.015 34.355 1.00 47.56 423 LEU X N 1
ATOM 1728 C CA . LEU A 1 238 ? 16.586 7.392 34.835 1.00 46.65 423 LEU X CA 1
ATOM 1729 C C . LEU A 1 238 ? 17.666 8.434 35.064 1.00 46.87 423 LEU X C 1
ATOM 1730 O O . LEU A 1 238 ? 18.231 8.526 36.143 1.00 47.00 423 LEU X O 1
ATOM 1735 N N . ASN A 1 239 ? 17.878 9.262 34.049 1.00 47.19 424 ASN X N 1
ATOM 1736 C CA . ASN A 1 239 ? 18.937 10.248 34.002 1.00 46.60 424 ASN X CA 1
ATOM 1737 C C . ASN A 1 239 ? 18.800 11.496 34.846 1.00 46.93 424 ASN X C 1
ATOM 1738 O O . ASN A 1 239 ? 19.800 12.193 35.084 1.00 47.05 424 ASN X O 1
ATOM 1743 N N . HIS A 1 240 ? 17.592 11.813 35.288 1.00 47.60 425 HIS X N 1
ATOM 1744 C CA . HIS A 1 240 ? 17.388 13.104 35.953 1.00 48.56 425 HIS X CA 1
ATOM 1745 C C . HIS A 1 240 ? 16.478 12.984 37.189 1.00 51.29 425 HIS X C 1
ATOM 1746 O O . HIS A 1 240 ? 15.264 13.332 37.113 1.00 51.96 425 HIS X O 1
ATOM 1753 N N . PRO A 1 241 ? 17.032 12.522 38.327 1.00 53.53 426 PRO X N 1
ATOM 1754 C CA . PRO A 1 241 ? 16.242 12.486 39.592 1.00 55.68 426 PRO X CA 1
ATOM 1755 C C . PRO A 1 241 ? 15.843 13.913 40.056 1.00 58.46 426 PRO X C 1
ATOM 1756 O O . PRO A 1 241 ? 14.756 14.155 40.621 1.00 58.77 426 PRO X O 1
ATOM 1760 N N . GLU A 1 242 ? 16.724 14.848 39.721 1.00 61.23 427 GLU X N 1
ATOM 1761 C CA . GLU A 1 242 ? 16.723 16.183 40.234 1.00 65.47 427 GLU X CA 1
ATOM 1762 C C . GLU A 1 242 ? 15.428 16.954 40.014 1.00 67.56 427 GLU X C 1
ATOM 1763 O O . GLU A 1 242 ? 15.019 17.700 40.900 1.00 67.98 427 GLU X O 1
ATOM 1769 N N . SER A 1 243 ? 14.786 16.770 38.851 1.00 70.05 428 SER X N 1
ATOM 1770 C CA . SER A 1 243 ? 13.556 17.484 38.502 1.00 72.28 428 SER X CA 1
ATOM 1771 C C . SER A 1 243 ? 12.396 16.547 38.305 1.00 73.14 428 SER X C 1
ATOM 1772 O O . SER A 1 243 ? 12.474 15.610 37.493 1.00 73.98 428 SER X O 1
ATOM 1775 N N . SER A 1 244 ? 11.309 16.819 39.022 1.00 73.75 429 SER X N 1
ATOM 1776 C CA . SER A 1 244 ? 10.126 15.949 38.999 1.00 74.18 429 SER X CA 1
ATOM 1777 C C . SER A 1 244 ? 9.447 15.989 37.628 1.00 73.74 429 SER X C 1
ATOM 1778 O O . SER A 1 244 ? 8.946 14.954 37.166 1.00 74.17 429 SER X O 1
ATOM 1781 N N . GLN A 1 245 ? 9.421 17.179 36.993 1.00 72.44 430 GLN X N 1
ATOM 1782 C CA . GLN A 1 245 ? 8.673 17.350 35.748 1.00 70.38 430 GLN X CA 1
ATOM 1783 C C . GLN A 1 245 ? 9.364 17.999 34.544 1.00 67.66 430 GLN X C 1
ATOM 1784 O O . GLN A 1 245 ? 8.932 19.047 34.006 1.00 67.53 430 GLN X O 1
ATOM 1790 N N . LEU A 1 246 ? 10.429 17.317 34.125 1.00 63.73 431 LEU X N 1
ATOM 1791 C CA . LEU A 1 246 ? 11.281 17.726 33.033 1.00 59.84 431 LEU X CA 1
ATOM 1792 C C . LEU A 1 246 ? 10.677 17.314 31.691 1.00 58.46 431 LEU X C 1
ATOM 1793 O O . LEU A 1 246 ? 10.803 18.054 30.721 1.00 58.58 431 LEU X O 1
ATOM 1798 N N . PHE A 1 247 ? 10.011 16.154 31.635 1.00 56.45 432 PHE X N 1
ATOM 1799 C CA . PHE A 1 247 ? 9.497 15.588 30.382 1.00 54.71 432 PHE X CA 1
ATOM 1800 C C . PHE A 1 247 ? 8.558 16.545 29.767 1.00 54.32 432 PHE X C 1
ATOM 1801 O O . PHE A 1 247 ? 8.449 16.614 28.561 1.00 55.26 432 PHE X O 1
ATOM 1809 N N . ALA A 1 248 ? 7.884 17.296 30.613 1.00 53.54 433 ALA X N 1
ATOM 1810 C CA . ALA A 1 248 ? 6.811 18.180 30.195 1.00 52.69 433 ALA X CA 1
ATOM 1811 C C . ALA A 1 248 ? 7.338 19.555 29.891 1.00 51.60 433 ALA X C 1
ATOM 1812 O O . ALA A 1 248 ? 6.839 20.221 29.022 1.00 51.95 433 ALA X O 1
ATOM 1814 N N . LYS A 1 249 ? 8.339 19.987 30.626 1.00 51.13 434 LYS X N 1
ATOM 1815 C CA . LYS A 1 249 ? 9.025 21.225 30.302 1.00 50.78 434 LYS X CA 1
ATOM 1816 C C . LYS A 1 249 ? 9.609 21.127 28.884 1.00 49.52 434 LYS X C 1
ATOM 1817 O O . LYS A 1 249 ? 9.712 22.131 28.169 1.00 49.04 434 LYS X O 1
ATOM 1823 N N . LEU A 1 250 ? 9.961 19.900 28.494 1.00 48.56 435 LEU X N 1
ATOM 1824 C CA . LEU A 1 250 ? 10.594 19.597 27.214 1.00 47.87 435 LEU X CA 1
ATOM 1825 C C . LEU A 1 250 ? 9.582 19.577 26.084 1.00 48.55 435 LEU X C 1
ATOM 1826 O O . LEU A 1 250 ? 9.862 20.051 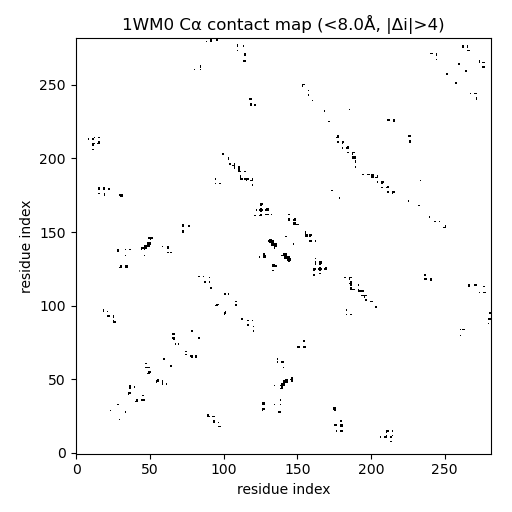24.971 1.00 48.82 435 LEU X O 1
ATOM 1831 N N . LEU A 1 251 ? 8.421 18.965 26.372 1.00 48.94 436 LEU X N 1
ATOM 1832 C CA . LEU A 1 251 ? 7.255 18.952 25.490 1.00 48.59 436 LEU X CA 1
ATOM 1833 C C . LEU A 1 251 ? 6.850 20.371 25.228 1.00 48.57 436 LEU X C 1
ATOM 1834 O O . LEU A 1 251 ? 6.502 20.721 24.104 1.00 49.77 436 LEU X O 1
ATOM 1839 N N . GLN A 1 252 ? 6.915 21.201 26.258 1.00 47.88 437 GLN X N 1
ATOM 1840 C CA . GLN A 1 252 ? 6.689 22.611 26.089 1.00 48.65 437 GLN X CA 1
ATOM 1841 C C . GLN A 1 252 ? 7.743 23.293 25.206 1.00 47.69 437 GLN X C 1
ATOM 1842 O O . GLN A 1 252 ? 7.430 24.139 24.394 1.00 47.21 437 GLN X O 1
ATOM 1848 N N . LYS A 1 253 ? 8.993 22.916 25.362 1.00 47.45 438 LYS X N 1
ATOM 1849 C CA . LYS A 1 253 ? 10.032 23.449 24.516 1.00 47.79 438 LYS X CA 1
ATOM 1850 C C . LYS A 1 253 ? 9.789 23.204 23.031 1.00 47.25 438 LYS X C 1
ATOM 1851 O O . LYS A 1 253 ? 10.048 24.062 22.203 1.00 46.65 438 LYS X O 1
ATOM 1857 N N . MET A 1 254 ? 9.246 22.060 22.692 1.00 47.79 439 MET X N 1
ATOM 1858 C CA . MET A 1 254 ? 8.956 21.781 21.288 1.00 49.76 439 MET X CA 1
ATOM 1859 C C . MET A 1 254 ? 8.046 22.795 20.651 1.00 50.21 439 MET X C 1
ATOM 1860 O O . MET A 1 254 ? 8.184 23.091 19.486 1.00 50.47 439 MET X O 1
ATOM 1865 N N . THR A 1 255 ? 7.070 23.279 21.404 1.00 52.18 440 THR X N 1
ATOM 1866 C CA . THR A 1 255 ? 6.212 24.392 20.954 1.00 53.89 440 THR X CA 1
ATOM 1867 C C . THR A 1 255 ? 6.938 25.749 20.805 1.00 54.32 440 THR X C 1
ATOM 1868 O O . THR A 1 255 ? 6.872 26.358 19.745 1.00 54.97 440 THR X O 1
ATOM 1872 N N . ASP A 1 256 ? 7.643 26.219 21.832 1.00 54.54 441 ASP X N 1
ATOM 1873 C CA . ASP A 1 256 ? 8.432 27.447 21.693 1.00 55.22 441 ASP X CA 1
ATOM 1874 C C . ASP A 1 256 ? 9.220 27.520 20.382 1.00 55.12 441 ASP X C 1
ATOM 1875 O O . ASP A 1 256 ? 9.204 28.560 19.666 1.00 56.29 441 ASP X O 1
ATOM 1880 N N . LEU A 1 257 ? 9.878 26.415 20.044 1.00 53.57 442 LEU X N 1
ATOM 1881 C CA . LEU A 1 257 ? 10.696 26.346 18.831 1.00 52.04 442 LEU X CA 1
ATOM 1882 C C . LEU A 1 257 ? 10.006 26.703 17.520 1.00 50.93 442 LEU X C 1
ATOM 1883 O O . LEU A 1 257 ? 10.621 27.368 16.707 1.00 51.01 442 LEU X O 1
ATOM 1888 N N . ARG A 1 258 ? 8.764 26.258 17.320 1.00 49.15 443 ARG X N 1
ATOM 1889 C CA . ARG A 1 258 ? 8.062 26.499 16.081 1.00 48.76 443 ARG X CA 1
ATOM 1890 C C . ARG A 1 258 ? 7.775 27.949 16.011 1.00 50.02 443 ARG X C 1
ATOM 1891 O O . ARG A 1 258 ? 7.801 28.550 14.947 1.00 50.29 443 ARG X O 1
ATOM 1899 N N . GLN A 1 259 ? 7.515 28.557 17.158 1.00 52.12 444 GLN X N 1
ATOM 1900 C CA . GLN A 1 259 ? 7.383 30.009 17.182 1.00 53.05 444 GLN X CA 1
ATOM 1901 C C . GLN A 1 259 ? 8.739 30.655 16.942 1.00 52.50 444 GLN X C 1
ATOM 1902 O O . GLN A 1 259 ? 8.830 31.643 16.202 1.00 53.30 444 GLN X O 1
ATOM 1908 N N . ILE A 1 260 ? 9.815 30.094 17.467 1.00 51.84 445 ILE X N 1
ATOM 1909 C CA . ILE A 1 260 ? 11.096 30.745 17.146 1.00 52.47 445 ILE X CA 1
ATOM 1910 C C . ILE A 1 260 ? 11.441 30.707 15.648 1.00 52.32 445 ILE X C 1
ATOM 1911 O O . ILE A 1 260 ? 11.954 31.662 15.097 1.00 52.36 445 ILE X O 1
ATOM 1916 N N . VAL A 1 261 ? 11.131 29.605 14.989 1.00 52.26 446 VAL X N 1
ATOM 1917 C CA . VAL A 1 261 ? 11.404 29.468 13.560 1.00 51.98 446 VAL X CA 1
ATOM 1918 C C . VAL A 1 261 ? 10.591 30.464 12.705 1.00 53.07 446 VAL X C 1
ATOM 1919 O O . VAL A 1 261 ? 11.113 31.136 11.804 1.00 51.85 446 VAL X O 1
ATOM 1923 N N . THR A 1 262 ? 9.299 30.549 12.991 1.00 54.91 447 THR X N 1
ATOM 1924 C CA . THR A 1 262 ? 8.457 31.573 12.383 1.00 55.77 447 THR X CA 1
ATOM 1925 C C . THR A 1 262 ? 9.096 32.935 12.401 1.00 56.63 447 THR X C 1
ATOM 1926 O O . THR A 1 262 ? 9.197 33.566 11.332 1.00 56.55 447 THR X O 1
ATOM 1930 N N . GLU A 1 263 ? 9.517 33.390 13.594 1.00 57.86 448 GLU X N 1
ATOM 1931 C CA . GLU A 1 263 ? 10.343 34.613 13.733 1.00 59.57 448 GLU X CA 1
ATOM 1932 C C . GLU A 1 263 ? 11.584 34.608 12.805 1.00 59.76 448 GLU X C 1
ATOM 1933 O O . GLU A 1 263 ? 11.934 35.620 12.209 1.00 59.76 448 GLU X O 1
ATOM 1939 N N . HIS A 1 264 ? 12.260 33.461 12.699 1.00 60.56 449 HIS X N 1
ATOM 1940 C CA . HIS A 1 264 ? 13.470 33.346 11.888 1.00 61.17 449 HIS X CA 1
ATOM 1941 C C . HIS A 1 264 ? 13.178 33.592 10.417 1.00 62.48 449 HIS X C 1
ATOM 1942 O O . HIS A 1 264 ? 13.820 34.415 9.787 1.00 62.00 449 HIS X O 1
ATOM 1949 N N . VAL A 1 265 ? 12.207 32.847 9.891 1.00 64.72 450 VAL X N 1
ATOM 1950 C CA . VAL A 1 265 ? 11.720 32.979 8.521 1.00 66.62 450 VAL X CA 1
ATOM 1951 C C . VAL A 1 265 ? 11.269 34.413 8.223 1.00 68.02 450 VAL X C 1
ATOM 1952 O O . VAL A 1 265 ? 11.629 34.983 7.183 1.00 68.21 450 VAL X O 1
ATOM 1956 N N . GLN A 1 266 ? 10.501 34.997 9.143 1.00 69.91 451 GLN X N 1
ATOM 1957 C CA . GLN A 1 266 ? 9.935 36.318 8.918 1.00 71.99 451 GLN X CA 1
ATOM 1958 C C . GLN A 1 266 ? 11.070 37.312 8.777 1.00 72.39 451 GLN X C 1
ATOM 1959 O O . GLN A 1 266 ? 11.228 37.888 7.725 1.00 72.58 451 GLN X O 1
ATOM 1965 N N . LEU A 1 267 ? 11.899 37.458 9.799 1.00 73.48 452 LEU X N 1
ATOM 1966 C CA . LEU A 1 267 ? 13.154 38.191 9.645 1.00 74.97 452 LEU X CA 1
ATOM 1967 C C . LEU A 1 267 ? 13.852 38.008 8.298 1.00 75.41 452 LEU X C 1
ATOM 1968 O O . LEU A 1 267 ? 13.935 38.949 7.531 1.00 76.49 452 LEU X O 1
ATOM 1973 N N . LEU A 1 268 ? 14.379 36.826 8.026 1.00 76.05 453 LEU X N 1
ATOM 1974 C CA . LEU A 1 268 ? 14.940 36.469 6.707 1.00 77.01 453 LEU X CA 1
ATOM 1975 C C . LEU A 1 268 ? 14.263 37.036 5.428 1.00 78.20 453 LEU X C 1
ATOM 1976 O O . LEU A 1 268 ? 14.927 37.150 4.395 1.00 77.29 453 LEU X O 1
ATOM 1981 N N . GLN A 1 269 ? 12.945 37.311 5.501 1.00 80.11 454 GLN X N 1
ATOM 1982 C CA . GLN A 1 269 ? 12.179 38.129 4.525 1.00 82.04 454 GLN X CA 1
ATOM 1983 C C . GLN A 1 269 ? 12.752 39.559 4.328 1.00 82.17 454 GLN X C 1
ATOM 1984 O O . GLN A 1 269 ? 13.140 39.938 3.218 1.00 81.62 454 GLN X O 1
ATOM 1990 N N . VAL A 1 270 ? 12.756 40.341 5.415 1.00 83.01 455 VAL X N 1
ATOM 1991 C CA . VAL A 1 270 ? 13.536 41.582 5.523 1.00 83.99 455 VAL X CA 1
ATOM 1992 C C . VAL A 1 270 ? 14.869 41.418 4.770 1.00 84.95 455 VAL X C 1
ATOM 1993 O O . VAL A 1 270 ? 14.957 41.848 3.625 1.00 84.99 455 VAL X O 1
ATOM 1997 N N . ILE A 1 271 ? 15.868 40.757 5.372 1.00 86.12 456 ILE X N 1
ATOM 1998 C CA . ILE A 1 271 ? 17.193 40.567 4.730 1.00 87.16 456 ILE X CA 1
ATOM 1999 C C . ILE A 1 271 ? 17.136 40.327 3.211 1.00 88.21 456 ILE X C 1
ATOM 2000 O O . ILE A 1 271 ? 17.862 40.978 2.458 1.00 88.40 456 ILE X O 1
ATOM 2005 N N . LYS A 1 272 ? 16.276 39.399 2.776 1.00 89.53 457 LYS X N 1
ATOM 2006 C CA . LYS A 1 272 ? 16.162 39.011 1.369 1.00 90.58 457 LYS X CA 1
ATOM 2007 C C . LYS A 1 272 ? 15.865 40.228 0.538 1.00 91.29 457 LYS X C 1
ATOM 2008 O O . LYS A 1 272 ? 16.440 40.395 -0.527 1.00 91.85 457 LYS X O 1
ATOM 2014 N N . LYS A 1 273 ? 14.974 41.078 1.053 1.00 92.05 458 LYS X N 1
ATOM 2015 C CA . LYS A 1 273 ? 14.558 42.315 0.399 1.00 92.52 458 LYS X CA 1
ATOM 2016 C C . LYS A 1 273 ? 15.183 43.540 1.075 1.00 92.33 458 LYS X C 1
ATOM 2017 O O . LYS A 1 273 ? 14.523 44.537 1.290 1.00 92.27 458 LYS X O 1
ATOM 2023 N N . THR A 1 274 ? 16.449 43.454 1.446 1.00 92.46 459 THR X N 1
ATOM 2024 C CA . THR A 1 274 ? 17.169 44.601 1.992 1.00 92.55 459 THR X CA 1
ATOM 2025 C C . THR A 1 274 ? 18.600 44.495 1.506 1.00 92.57 459 THR X C 1
ATOM 2026 O O . THR A 1 274 ? 19.333 45.484 1.546 1.00 92.61 459 THR X O 1
ATOM 2030 N N . GLU A 1 275 ? 18.971 43.301 1.027 1.00 92.33 460 GLU X N 1
ATOM 2031 C CA . GLU A 1 275 ? 20.310 43.042 0.471 1.00 92.33 460 GLU X CA 1
ATOM 2032 C C . GLU A 1 275 ? 20.369 42.441 -0.981 1.00 93.19 460 GLU X C 1
ATOM 2033 O O . GLU A 1 275 ? 20.209 41.222 -1.167 1.00 93.05 460 GLU X O 1
ATOM 2039 N N . THR A 1 276 ? 20.593 43.308 -1.990 1.00 93.87 461 THR X N 1
ATOM 2040 C CA . THR A 1 276 ? 21.008 42.894 -3.345 1.00 94.26 461 THR X CA 1
ATOM 2041 C C . THR A 1 276 ? 22.348 42.203 -3.171 1.00 94.05 461 THR X C 1
ATOM 2042 O O . THR A 1 276 ? 23.076 42.457 -2.184 1.00 94.17 461 THR X O 1
ATOM 2046 N N . ASP A 1 277 ? 22.694 41.343 -4.125 1.00 93.55 462 ASP X N 1
ATOM 2047 C CA . ASP A 1 277 ? 23.989 40.638 -4.095 1.00 92.82 462 ASP X CA 1
ATOM 2048 C C . ASP A 1 277 ? 23.972 39.476 -3.096 1.00 91.15 462 ASP X C 1
ATOM 2049 O O . ASP A 1 277 ? 25.044 38.908 -2.781 1.00 91.57 462 ASP X O 1
ATOM 2054 N N . MET A 1 278 ? 22.766 39.119 -2.618 1.00 88.18 463 MET X N 1
ATOM 2055 C CA . MET A 1 278 ? 22.626 38.128 -1.533 1.00 85.00 463 MET X CA 1
ATOM 2056 C C . MET A 1 278 ? 22.856 36.693 -1.970 1.00 81.79 463 MET X C 1
ATOM 2057 O O . MET A 1 278 ? 23.944 36.156 -1.743 1.00 80.57 463 MET X O 1
ATOM 2062 N N . SER A 1 279 ? 21.822 36.102 -2.599 1.00 78.51 464 SER X N 1
ATOM 2063 C CA . SER A 1 279 ? 21.765 34.678 -2.929 1.00 74.44 464 SER X CA 1
ATOM 2064 C C . SER A 1 279 ? 21.858 33.918 -1.629 1.00 71.65 464 SER X C 1
ATOM 2065 O O . SER A 1 279 ? 22.902 33.900 -0.940 1.00 70.70 464 SER X O 1
ATOM 2068 N N . LEU A 1 280 ? 20.746 33.302 -1.293 1.00 67.70 465 LEU X N 1
ATOM 2069 C CA . LEU A 1 280 ? 20.731 32.353 -0.226 1.00 63.53 465 LEU X CA 1
ATOM 2070 C C . LEU A 1 280 ? 21.133 31.067 -0.893 1.00 58.89 465 LEU X C 1
ATOM 2071 O O . LEU A 1 280 ? 20.894 30.874 -2.061 1.00 58.32 465 LEU X O 1
ATOM 2076 N N . HIS A 1 281 ? 21.804 30.203 -0.170 1.00 54.21 466 HIS X N 1
ATOM 2077 C CA . HIS A 1 281 ? 22.174 28.902 -0.716 1.00 49.54 466 HIS X CA 1
ATOM 2078 C C . HIS A 1 281 ? 20.917 28.147 -1.262 1.00 47.13 466 HIS X C 1
ATOM 2079 O O . HIS A 1 281 ? 19.846 28.174 -0.644 1.00 47.73 466 HIS X O 1
ATOM 2086 N N . PRO A 1 282 ? 21.028 27.486 -2.411 1.00 44.02 467 PRO X N 1
ATOM 2087 C CA . PRO A 1 282 ? 19.866 26.787 -2.976 1.00 42.21 467 PRO X CA 1
ATOM 2088 C C . PRO A 1 282 ? 19.213 25.752 -2.063 1.00 41.47 467 PRO X C 1
ATOM 2089 O O . PRO A 1 282 ? 18.005 25.578 -2.196 1.00 41.65 467 PRO X O 1
ATOM 2093 N N . LEU A 1 283 ? 19.961 25.105 -1.150 1.00 40.21 468 LEU X N 1
ATOM 2094 C CA . LEU A 1 283 ? 19.378 24.106 -0.260 1.00 38.02 468 LEU X CA 1
ATOM 2095 C C . LEU A 1 283 ? 18.487 24.835 0.723 1.00 38.19 468 LEU X C 1
ATOM 2096 O O . LEU A 1 283 ? 17.410 24.347 1.089 1.00 37.08 468 LEU X O 1
ATOM 2101 N N . LEU A 1 284 ? 18.957 26.013 1.132 1.00 38.33 469 LEU X N 1
ATOM 2102 C CA . LEU A 1 284 ? 18.275 26.796 2.158 1.00 38.81 469 LEU X CA 1
ATOM 2103 C C . LEU A 1 284 ? 17.042 27.469 1.654 1.00 39.93 469 LEU X C 1
ATOM 2104 O O . LEU A 1 284 ? 16.176 27.817 2.457 1.00 40.41 469 LEU X O 1
ATOM 2109 N N . GLN A 1 285 ? 16.956 27.628 0.335 1.00 40.52 470 GLN X N 1
ATOM 2110 C CA . GLN A 1 285 ? 15.873 28.353 -0.263 1.00 42.07 470 GLN X CA 1
ATOM 2111 C C . GLN A 1 285 ? 14.797 27.369 -0.349 1.00 42.87 470 GLN X C 1
ATOM 2112 O O . GLN A 1 285 ? 13.612 27.682 -0.282 1.00 43.83 470 GLN X O 1
ATOM 2118 N N . GLU A 1 286 ? 15.225 26.147 -0.542 1.00 43.54 471 GLU X N 1
ATOM 2119 C CA . GLU A 1 286 ? 14.309 25.061 -0.666 1.00 44.10 471 GLU X CA 1
ATOM 2120 C C . GLU A 1 286 ? 13.546 24.873 0.640 1.00 44.82 471 GLU X C 1
ATOM 2121 O O . GLU A 1 286 ? 12.333 24.694 0.639 1.00 44.01 471 GLU X O 1
ATOM 2127 N N . ILE A 1 287 ? 14.263 24.873 1.752 1.00 46.36 472 ILE X N 1
ATOM 2128 C CA . ILE A 1 287 ? 13.588 24.653 3.012 1.00 48.66 472 ILE X CA 1
ATOM 2129 C C . ILE A 1 287 ? 12.680 25.823 3.297 1.00 51.03 472 ILE X C 1
ATOM 2130 O O . ILE A 1 287 ? 11.466 25.636 3.533 1.00 51.23 472 ILE X O 1
ATOM 2135 N N . TYR A 1 288 ? 13.276 27.018 3.246 1.00 53.00 473 TYR X N 1
ATOM 2136 C CA . TYR A 1 288 ? 12.542 28.242 3.377 1.00 55.31 473 TYR X CA 1
ATOM 2137 C C . TYR A 1 288 ? 11.294 28.320 2.509 1.00 57.37 473 TYR X C 1
ATOM 2138 O O . TYR A 1 288 ? 10.354 28.854 2.949 1.00 57.29 473 TYR X O 1
ATOM 2147 N N . LYS A 1 289 ? 11.313 27.800 1.286 1.00 61.19 474 LYS X N 1
ATOM 2148 C CA . LYS A 1 289 ? 10.161 27.753 0.376 1.00 65.24 474 LYS X CA 1
ATOM 2149 C C . LYS A 1 289 ? 8.804 27.898 1.033 1.00 66.64 474 LYS X C 1
ATOM 2150 O O . LYS A 1 289 ? 8.517 28.945 1.611 1.00 69.06 474 LYS X O 1
ATOM 2156 N N . ASP A 1 290 ? 7.906 26.939 0.936 1.00 67.03 475 ASP X N 1
ATOM 2157 C CA . ASP A 1 290 ? 6.582 27.358 1.412 1.00 68.26 475 ASP X CA 1
ATOM 2158 C C . ASP A 1 290 ? 6.407 27.151 2.935 1.00 68.37 475 ASP X C 1
ATOM 2159 O O . ASP A 1 290 ? 5.541 26.395 3.375 1.00 68.73 475 ASP X O 1
ATOM 2164 N N . LEU A 1 291 ? 7.225 27.822 3.741 1.00 68.64 476 LEU X N 1
ATOM 2165 C CA . LEU A 1 291 ? 7.386 27.395 5.127 1.00 69.72 476 LEU X CA 1
ATOM 2166 C C . LEU A 1 291 ? 6.631 28.190 6.199 1.00 72.42 476 LEU X C 1
ATOM 2167 O O . LEU A 1 291 ? 6.525 29.428 6.134 1.00 73.51 476 LEU X O 1
ATOM 2172 N N . TYR A 1 292 ? 6.111 27.474 7.203 1.00 75.39 477 TYR X N 1
ATOM 2173 C CA . TYR A 1 292 ? 5.654 28.109 8.481 1.00 77.66 477 TYR X CA 1
ATOM 2174 C C . TYR A 1 292 ? 6.240 27.504 9.818 1.00 77.48 477 TYR X C 1
ATOM 2175 O O . TYR A 1 292 ? 5.853 26.466 10.388 1.00 77.88 477 TYR X O 1
ATOM 2185 N N . LYS B 2 3 ? 8.597 20.798 -5.785 1.00 55.30 603 LYS Y N 1
ATOM 2186 C CA . LYS B 2 3 ? 9.337 19.519 -5.967 1.00 55.43 603 LYS Y CA 1
ATOM 2187 C C . LYS B 2 3 ? 10.319 19.187 -4.818 1.00 56.01 603 LYS Y C 1
ATOM 2188 O O . LYS B 2 3 ? 10.351 17.962 -4.441 1.00 57.19 603 LYS Y O 1
ATOM 2190 N N . HIS B 2 4 ? 11.086 20.200 -4.269 1.00 54.20 604 HIS Y N 1
ATOM 2191 C CA . HIS B 2 4 ? 12.316 19.983 -3.356 1.00 52.10 604 HIS Y CA 1
ATOM 2192 C C . HIS B 2 4 ? 13.427 19.024 -3.848 1.00 49.10 604 HIS Y C 1
ATOM 2193 O O . HIS B 2 4 ? 13.792 18.067 -3.176 1.00 47.06 604 HIS Y O 1
ATOM 2200 N N . LYS B 2 5 ? 13.976 19.309 -5.011 1.00 47.64 605 LYS Y N 1
ATOM 2201 C CA . LYS B 2 5 ? 14.936 18.406 -5.649 1.00 46.83 605 LYS Y CA 1
ATOM 2202 C C . LYS B 2 5 ? 16.148 18.005 -4.762 1.00 44.83 605 LYS Y C 1
ATOM 2203 O O . LYS B 2 5 ? 16.561 16.809 -4.728 1.00 43.60 605 LYS Y O 1
ATOM 2209 N N . ILE B 2 6 ? 16.686 18.982 -4.030 1.00 42.74 606 ILE Y N 1
ATOM 2210 C CA . ILE B 2 6 ? 17.925 18.735 -3.265 1.00 42.00 606 ILE Y CA 1
ATOM 2211 C C . ILE B 2 6 ? 17.761 17.850 -1.993 1.00 41.71 606 ILE Y C 1
ATOM 2212 O O . ILE B 2 6 ? 18.523 16.874 -1.771 1.00 40.63 606 ILE Y O 1
ATOM 2217 N N . LEU B 2 7 ? 16.773 18.211 -1.176 1.00 40.86 607 LEU Y N 1
ATOM 2218 C CA . LEU B 2 7 ? 16.412 17.390 -0.063 1.00 41.32 607 LEU Y CA 1
ATOM 2219 C C . LEU B 2 7 ? 16.137 15.985 -0.558 1.00 42.88 607 LEU Y C 1
ATOM 2220 O O . LEU B 2 7 ? 16.473 15.039 0.145 1.00 42.04 607 LEU Y O 1
ATOM 2225 N N . HIS B 2 8 ? 15.466 15.840 -1.733 1.00 45.35 608 HIS Y N 1
ATOM 2226 C CA . HIS B 2 8 ? 15.134 14.511 -2.267 1.00 47.35 608 HIS Y CA 1
ATOM 2227 C C . HIS B 2 8 ? 16.478 13.820 -2.463 1.00 47.31 608 HIS Y C 1
ATOM 2228 O O . HIS B 2 8 ? 16.689 12.742 -1.937 1.00 47.50 608 HIS Y O 1
ATOM 2235 N N . ARG B 2 9 ? 17.422 14.494 -3.139 1.00 47.23 609 ARG Y N 1
ATOM 2236 C CA . ARG B 2 9 ? 18.673 13.861 -3.530 1.00 46.99 609 ARG Y CA 1
ATOM 2237 C C . ARG B 2 9 ? 19.512 13.479 -2.293 1.00 46.06 609 ARG Y C 1
ATOM 2238 O O . ARG B 2 9 ? 20.099 12.368 -2.211 1.00 45.88 609 ARG Y O 1
ATOM 2246 N N . LEU B 2 10 ? 19.475 14.345 -1.288 1.00 45.54 610 LEU Y N 1
ATOM 2247 C CA . LEU B 2 10 ? 20.010 13.984 0.023 1.00 45.20 610 LEU Y CA 1
ATOM 2248 C C . LEU B 2 10 ? 19.422 12.719 0.600 1.00 45.71 610 LEU Y C 1
ATOM 2249 O O . LEU B 2 10 ? 20.138 12.038 1.281 1.00 47.42 610 LEU Y O 1
ATOM 2254 N N . LEU B 2 11 ? 18.167 12.359 0.376 1.00 45.99 611 LEU Y N 1
ATOM 2255 C CA . LEU B 2 11 ? 17.741 11.099 0.951 1.00 47.33 611 LEU Y CA 1
ATOM 2256 C C . LEU B 2 11 ? 18.174 9.877 0.136 1.00 49.97 611 LEU Y C 1
ATOM 2257 O O . LEU B 2 11 ? 17.426 8.961 -0.018 1.00 49.95 611 LEU Y O 1
ATOM 2262 N N . GLN B 2 12 ? 19.398 9.909 -0.420 1.00 54.65 612 GLN Y N 1
ATOM 2263 C CA . GLN B 2 12 ? 20.229 8.710 -0.796 1.00 57.90 612 GLN Y CA 1
ATOM 2264 C C . GLN B 2 12 ? 21.768 8.905 -0.435 1.00 59.35 612 GLN Y C 1
ATOM 2265 O O . GLN B 2 12 ? 22.490 8.103 0.213 1.00 60.28 612 GLN Y O 1
#

Radius of gyration: 19.34 Å; Cα contacts (8 Å, |Δi|>4): 285; chains: 2; bounding box: 45×52×46 Å

Sequence (282 aa):
IEGRLNPESADLRALAKHLYDSYIKSFPLTKAKARAILTGKTTDKSPFVIYDMNSLMMGEDKIKFKHISKEVAIRIFQGCQFRSVEAVQEITEYAKSIPGFVNLDLNDQVTLLKYGVHEIIYTMLASLMNKDGVLISEGQGFMTREFLKSLRKPFGDFMEPKFEFAVKFNALELDDSDLAIFIAVIILSGDRPGLLNVKPIEDIQDNLLQALELQLKLNHPESSQLFAKLLQKMTDLRQIVTEHVQLLQVIKKTETDMSLHPLLQEIYKDLYKHKILHRLLQ

Nearest PDB structures (foldseek):
  1wm0-assembly1_X  TM=1.004E+00  e=1.358E-38  Homo sapiens
  7awc-assembly1_A  TM=9.759E-01  e=1.357E-33  Homo sapiens
  6fzy-assembly1_A  TM=9.670E-01  e=1.246E-32  Homo sapiens
  8b94-assembly1_A  TM=9.739E-01  e=1.734E-32  Homo sapiens
  3cs8-assembly1_A  TM=9.725E-01  e=2.529E-32  unclassified

Secondary structure (DSSP, 8-state):
--SS--SSHHHHHHHHHHHHHHHHHH-SS-HHHHHHHTTT--SS---EEE-SHHHHHHHTTTS--S-----HHHHHHHHHHHHHHHHHHHHHHHHTTSTTGGGS-HHHHHHHHHHHHHHHHHHHHHHTEETTEEEETTTTEEEEHHHHTTS-TTGGGSSHHHHHHHHHHHTT---HHHHHHHHHHHHS-TT-TT-S--HHHHHHHHHHHHHHHHHHHHH-TT-TTHHHHHHHHHHHHHHHHHHHHHHHHHHHTT-TT----HHHHHHHTT--/--HHHHHHT-

B-factor: mean 51.42, std 16.97, range [18.35, 104.95]

Foldseek 3Di:
DDDDDDPCVVVLVVLLVQLLVLLCVLDVDFLVNQVCQVVVVDPVANAQEDEAPVSVVVRPVVADQPDDVDDDLQVVVVRVQVVLVVLLVSLVSSQVRNPLRVPADVQQLVQLSLLQSVLLVLVRQLSQDDLFAGQGRSNHHTYGLVNLCVDDDLRSVQCPVSSVLSHVVCVLVDGSSLSSLLSNLSSLDLPGPPHDDRPSSVVSNVSSLVSNVSSCVVPPPPDPDSSVVSVVSSVVSSVVVVVNLVSVVCVVVVDDVRDRDPVVVVSSPPYD/DCPPVVVVVD

Solvent-accessible surface area: 14552 Å² total; per-residue (Å²): 221,104,74,194,154,61,142,88,11,80,99,7,86,61,26,8,142,81,0,77,70,9,8,84,167,8,7,66,36,8,20,67,99,0,70,20,18,49,91,62,167,37,120,129,71,97,27,53,67,3,144,56,96,103,4,10,112,88,0,42,123,127,10,154,48,135,43,117,141,112,85,35,4,26,35,21,12,53,12,42,16,73,77,16,20,45,4,0,95,23,1,4,110,0,0,64,37,3,70,31,0,86,131,15,71,73,79,2,6,5,17,0,1,10,23,0,1,8,9,0,17,4,2,33,30,1,8,35,0,48,120,79,0,2,3,35,24,68,1,64,0,26,16,21,44,108,6,7,95,74,18,81,184,17,3,9,78,10,19,29,39,9,0,102,9,1,52,130,5,28,69,26,131,3,56,11,38,0,4,0,0,0,1,0,0,1,1,0,4,22,97,12,72,52,20,118,76,53,156,46,0,80,86,30,30,78,66,3,39,74,2,0,66,23,8,8,105,104,64,27,112,171,43,113,98,8,31,46,105,0,66,99,34,27,82,42,0,80,100,37,4,34,86,26,18,104,62,11,87,86,5,104,183,77,23,135,150,21,92,20,68,79,7,7,83,19,0,24,134,104,9,177,120,48,151,34,0,59,164,40,12,164